Protein AF-0000000077534595 (afdb_homodimer)

Foldseek 3Di:
DFPQCCQVVLACVVVQFVWKFKAWLCLQGTRYIDPQWDFDSVLSNLLSCQLCPPVVSVVCCQVPAGDGSRDGWHWDDDDRNWTKTDDVQKIWIWGDAPTMIMITIDDNVHDRVVNNVSRVVSRVVVNVVVD/DAPQCCQ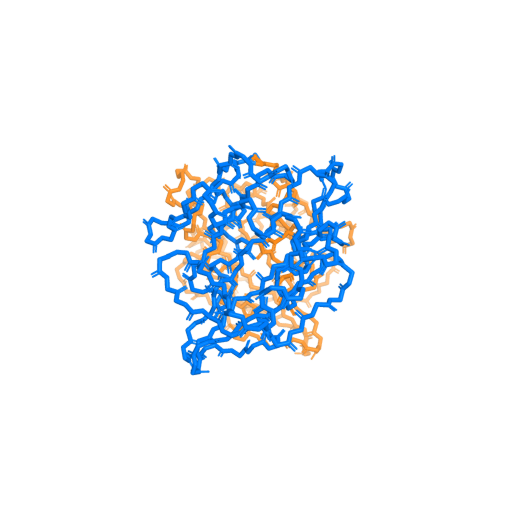VVLACVVVQFVWKFKAWLCLQGTRYIDPQWDFDSVLSNLLSCQLCPPVVSVVCCQVPAGDGSRDGWHWDDDDRNWTKTDDVQKIWIWGDAPTMIMITIDDNVHDRVVNNVSSVVVRVVVNVVVD

Solvent-accessible surface area (backbone atoms only — not comparable to full-atom values): 12594 Å² total; per-residue (Å²): 77,55,60,49,49,47,35,50,38,39,36,31,48,62,66,30,18,73,37,26,30,33,28,32,40,79,13,79,46,77,69,26,50,35,93,90,35,62,65,48,66,70,37,34,33,50,51,28,37,33,35,68,60,37,61,68,52,42,53,47,26,60,73,73,29,43,54,56,54,86,40,71,24,44,51,76,46,76,60,73,38,23,37,34,29,32,46,88,68,29,37,38,23,37,22,49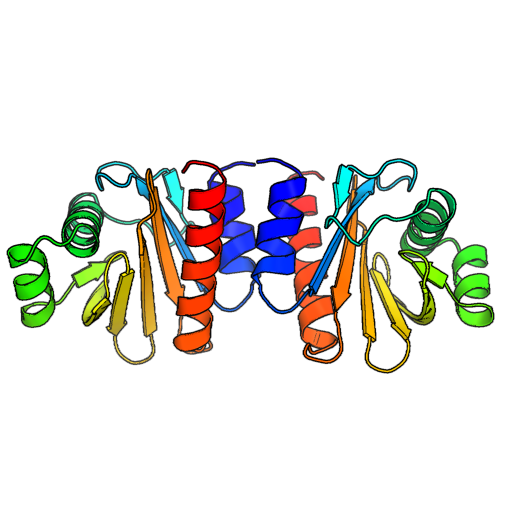,38,77,51,27,28,36,37,32,28,25,44,74,88,33,51,69,70,55,27,39,48,36,34,46,40,52,26,52,50,35,40,74,72,77,37,53,56,60,48,49,47,34,50,37,37,36,30,47,63,65,32,18,73,38,26,30,34,28,34,40,77,16,77,47,79,68,26,51,35,93,90,34,64,65,47,65,68,35,35,33,52,52,28,36,34,35,67,61,36,62,68,52,41,53,47,25,59,73,73,28,42,55,56,55,85,39,72,23,44,50,77,46,76,59,72,37,23,38,36,30,32,47,89,66,29,35,37,24,36,24,47,37,76,50,27,27,36,39,31,29,26,43,73,90,33,52,70,69,55,27,39,49,37,36,47,42,50,27,52,50,35,39,74,71,75,39

Organism: Fusarium solani (NCBI:txid169388)

Structure (mmCIF, N/CA/C/O backbone):
data_AF-0000000077534595-model_v1
#
loop_
_entity.id
_entity.type
_entity.pdbx_description
1 polymer Profilin
#
loop_
_atom_site.group_PDB
_atom_site.id
_atom_site.type_symbol
_atom_site.label_atom_id
_atom_site.label_alt_id
_atom_site.label_comp_id
_atom_site.label_asym_id
_atom_site.label_entity_id
_atom_site.label_seq_id
_atom_site.pdbx_PDB_ins_code
_atom_site.Cartn_x
_atom_site.Cartn_y
_atom_site.Cartn_z
_atom_site.occupancy
_atom_site.B_iso_or_equiv
_atom_site.auth_seq_id
_atom_site.auth_comp_id
_atom_site.auth_asym_id
_atom_site.auth_atom_id
_atom_site.pdbx_PDB_model_num
ATOM 1 N N . MET A 1 1 ? 13.727 1.682 -1.109 1 65.69 1 MET A N 1
ATOM 2 C CA . MET A 1 1 ? 12.797 0.76 -0.462 1 65.69 1 MET A CA 1
ATOM 3 C C . MET A 1 1 ? 13.102 -0.683 -0.852 1 65.69 1 MET A C 1
ATOM 5 O O . MET A 1 1 ? 13.648 -0.938 -1.927 1 65.69 1 MET A O 1
ATOM 9 N N . SER A 1 2 ? 12.93 -1.532 0.214 1 90.88 2 SER A N 1
ATOM 10 C CA . SER A 1 2 ? 13.203 -2.938 -0.069 1 90.88 2 SER A CA 1
ATOM 11 C C . SER A 1 2 ? 11.984 -3.629 -0.671 1 90.88 2 SER A C 1
ATOM 13 O O . SER A 1 2 ? 10.891 -3.072 -0.674 1 90.88 2 SER A O 1
ATOM 15 N N . TRP A 1 3 ? 12.289 -4.695 -1.351 1 97.88 3 TRP A N 1
ATOM 16 C CA . TRP A 1 3 ? 11.188 -5.523 -1.841 1 97.88 3 TRP A CA 1
ATOM 17 C C . TRP A 1 3 ? 10.266 -5.934 -0.699 1 97.88 3 TRP A C 1
ATOM 19 O O . TRP A 1 3 ? 9.055 -6.074 -0.893 1 97.88 3 TRP A O 1
ATOM 29 N N . GLN A 1 4 ? 10.812 -6.051 0.456 1 97.69 4 GLN A N 1
ATOM 30 C CA . GLN A 1 4 ? 10.023 -6.418 1.632 1 97.69 4 GLN A CA 1
ATOM 31 C C . GLN A 1 4 ? 9.023 -5.324 1.989 1 97.69 4 GLN A C 1
ATOM 33 O O . GLN A 1 4 ? 7.922 -5.609 2.461 1 97.69 4 GLN A O 1
ATOM 38 N N . ALA A 1 5 ? 9.391 -4.066 1.729 1 97.19 5 ALA A N 1
ATOM 39 C CA . ALA A 1 5 ? 8.477 -2.967 2.018 1 97.19 5 ALA A CA 1
ATOM 40 C C . ALA A 1 5 ? 7.23 -3.043 1.139 1 97.19 5 ALA A C 1
ATOM 42 O O . ALA A 1 5 ? 6.125 -2.744 1.592 1 97.19 5 ALA A O 1
ATOM 43 N N . TYR A 1 6 ? 7.426 -3.459 -0.107 1 98.31 6 TYR A N 1
ATOM 44 C CA . TYR A 1 6 ? 6.27 -3.625 -0.983 1 98.31 6 TYR A CA 1
ATOM 45 C C . TYR A 1 6 ? 5.316 -4.68 -0.435 1 98.31 6 TYR A C 1
ATOM 47 O O . TYR A 1 6 ? 4.102 -4.473 -0.402 1 98.31 6 TYR A O 1
ATOM 55 N N . VAL A 1 7 ? 5.863 -5.746 0.049 1 98.69 7 VAL A N 1
ATOM 56 C CA . VAL A 1 7 ? 5.031 -6.816 0.588 1 98.69 7 VAL A CA 1
ATOM 57 C C . VAL A 1 7 ? 4.32 -6.328 1.85 1 98.69 7 VAL A C 1
ATOM 59 O O . VAL A 1 7 ? 3.107 -6.504 1.993 1 98.69 7 VAL A O 1
ATOM 62 N N . ASP A 1 8 ? 5.051 -5.625 2.66 1 98.12 8 ASP A N 1
ATOM 63 C CA . ASP A 1 8 ? 4.52 -5.258 3.973 1 98.12 8 ASP A CA 1
ATOM 64 C C . ASP A 1 8 ? 3.51 -4.121 3.859 1 98.12 8 ASP A C 1
ATOM 66 O O . ASP A 1 8 ? 2.473 -4.137 4.523 1 98.12 8 ASP A O 1
ATOM 70 N N . THR A 1 9 ? 3.74 -3.152 2.982 1 97.75 9 THR A N 1
ATOM 71 C CA . THR A 1 9 ? 2.957 -1.923 3.041 1 97.75 9 THR A CA 1
ATOM 72 C C . THR A 1 9 ? 1.981 -1.846 1.871 1 97.75 9 THR A C 1
ATOM 74 O O . THR A 1 9 ? 0.854 -1.371 2.025 1 97.75 9 THR A O 1
ATOM 77 N N . SER A 1 10 ? 2.35 -2.391 0.701 1 98.31 10 SER A N 1
ATOM 78 C CA . SER A 1 10 ? 1.5 -2.27 -0.479 1 98.31 10 SER A CA 1
ATOM 79 C C . SER A 1 10 ? 0.544 -3.453 -0.595 1 98.31 10 SER A C 1
ATOM 81 O O . SER A 1 10 ? -0.45 -3.385 -1.32 1 98.31 10 SER A O 1
ATOM 83 N N . LEU A 1 11 ? 0.875 -4.504 0.102 1 98.75 11 LEU A N 1
ATOM 84 C CA . LEU A 1 11 ? 0.011 -5.68 0.057 1 98.75 11 LEU A CA 1
ATOM 85 C C . LEU A 1 11 ? -0.657 -5.914 1.407 1 98.75 11 LEU A C 1
ATOM 87 O O . LEU A 1 11 ? -1.846 -5.629 1.574 1 98.75 11 LEU A O 1
ATOM 91 N N . VAL A 1 12 ? 0.082 -6.18 2.408 1 98.38 12 VAL A N 1
ATOM 92 C CA . VAL A 1 12 ? -0.471 -6.688 3.66 1 98.38 12 VAL A CA 1
ATOM 93 C C . VAL A 1 12 ? -1.137 -5.551 4.43 1 98.38 12 VAL A C 1
ATOM 95 O O . VAL A 1 12 ? -2.258 -5.699 4.926 1 98.38 12 VAL A O 1
ATOM 98 N N . ALA A 1 13 ? -0.485 -4.418 4.441 1 96.94 13 ALA A N 1
ATOM 99 C CA . ALA A 1 13 ? -0.988 -3.328 5.273 1 96.94 13 ALA A CA 1
ATOM 100 C C . ALA A 1 13 ? -2.268 -2.738 4.688 1 96.94 13 ALA A C 1
ATOM 102 O O . ALA A 1 13 ? -2.969 -1.977 5.359 1 96.94 13 ALA A O 1
ATOM 103 N N . THR A 1 14 ? -2.613 -3.074 3.434 1 97.25 14 THR A N 1
ATOM 104 C CA . THR A 1 14 ? -3.84 -2.582 2.816 1 97.25 14 THR A CA 1
ATOM 105 C C . THR A 1 14 ? -5.066 -3.164 3.512 1 97.25 14 THR A C 1
ATOM 107 O O . THR A 1 14 ? -6.164 -2.607 3.416 1 97.25 14 THR A O 1
ATOM 110 N N . GLY A 1 15 ? -4.883 -4.344 4.105 1 96.19 15 GLY A N 1
ATOM 111 C CA . GLY A 1 15 ? -5.992 -5.059 4.715 1 96.19 15 GLY A CA 1
ATOM 112 C C . GLY A 1 15 ? -6.711 -5.98 3.752 1 96.19 15 GLY A C 1
ATOM 113 O O . GLY A 1 15 ? -7.609 -6.727 4.148 1 96.19 15 GLY A O 1
ATOM 114 N N . HIS A 1 16 ? -6.328 -5.977 2.469 1 98.12 16 HIS A N 1
ATOM 115 C CA . HIS A 1 16 ? -6.969 -6.812 1.457 1 98.12 16 HIS A CA 1
ATOM 116 C C . HIS A 1 16 ? -6.191 -8.109 1.245 1 98.12 16 HIS A C 1
ATOM 118 O O . HIS A 1 16 ? -6.711 -9.055 0.649 1 98.12 16 HIS A O 1
ATOM 124 N N . ILE A 1 17 ? -4.961 -8.109 1.661 1 98.69 17 ILE A N 1
ATOM 125 C CA . ILE A 1 17 ? -4.023 -9.227 1.547 1 98.69 17 ILE A CA 1
ATOM 126 C C . ILE A 1 17 ? -3.506 -9.609 2.932 1 98.69 17 ILE A C 1
ATOM 128 O O . ILE A 1 17 ? -3.086 -8.742 3.705 1 98.69 17 ILE A O 1
ATOM 132 N N . ASP A 1 18 ? -3.654 -10.891 3.223 1 98.62 18 ASP A N 1
ATOM 133 C CA . ASP A 1 18 ? -3.152 -11.258 4.543 1 98.62 18 ASP A CA 1
ATOM 134 C C . ASP A 1 18 ? -1.693 -11.703 4.469 1 98.62 18 ASP A C 1
ATOM 136 O O . ASP A 1 18 ? -0.964 -11.625 5.461 1 98.62 18 ASP A O 1
ATOM 140 N N . LYS A 1 19 ? -1.226 -12.242 3.344 1 98.62 19 LYS A N 1
ATOM 141 C CA . LYS A 1 19 ? 0.181 -12.57 3.117 1 98.62 19 LYS A CA 1
ATOM 142 C C . LYS A 1 19 ? 0.536 -12.477 1.637 1 98.62 19 LYS A C 1
ATOM 144 O O . LYS A 1 19 ? -0.324 -12.664 0.773 1 98.62 19 LYS A O 1
ATOM 149 N N . GLY A 1 20 ? 1.81 -12.109 1.324 1 98.88 20 GLY A N 1
ATOM 150 C CA . GLY A 1 20 ? 2.223 -11.898 -0.054 1 98.88 20 GLY A CA 1
ATOM 151 C C . GLY A 1 20 ? 3.686 -12.219 -0.295 1 98.88 20 GLY A C 1
ATOM 152 O O . GLY A 1 20 ? 4.418 -12.555 0.641 1 98.88 20 GLY A O 1
ATOM 153 N N . ALA A 1 21 ? 4.027 -12.188 -1.513 1 98.94 21 ALA A N 1
ATOM 154 C CA . ALA A 1 21 ? 5.402 -12.414 -1.944 1 98.94 21 ALA A CA 1
ATOM 155 C C . ALA A 1 21 ? 5.684 -11.719 -3.273 1 98.94 21 ALA A C 1
ATOM 157 O O . ALA A 1 21 ? 4.758 -11.422 -4.031 1 98.94 21 ALA A O 1
ATOM 158 N N . ILE A 1 22 ? 6.883 -11.469 -3.455 1 98.94 22 ILE A N 1
ATOM 159 C CA . ILE A 1 22 ? 7.391 -11.023 -4.746 1 98.94 22 ILE A CA 1
ATOM 160 C C . ILE A 1 22 ? 8.531 -11.938 -5.199 1 98.94 22 ILE A C 1
ATOM 162 O O . ILE A 1 22 ? 9.492 -12.156 -4.457 1 98.94 22 ILE A O 1
ATOM 166 N N . VAL A 1 23 ? 8.367 -12.461 -6.371 1 98.88 23 VAL A N 1
ATOM 167 C CA . VAL A 1 23 ? 9.367 -13.383 -6.91 1 98.88 23 VAL A CA 1
ATOM 168 C C . VAL A 1 23 ? 9.828 -12.891 -8.281 1 98.88 23 VAL A C 1
ATOM 170 O O . VAL A 1 23 ? 9.18 -12.047 -8.898 1 98.88 23 VAL A O 1
ATOM 173 N N . SER A 1 24 ? 10.961 -13.445 -8.727 1 98.88 24 SER A N 1
ATOM 174 C CA . SER A 1 24 ? 11.453 -13.07 -10.047 1 98.88 24 SER A CA 1
ATOM 175 C C . SER A 1 24 ? 10.5 -13.547 -11.141 1 98.88 24 SER A C 1
ATOM 177 O O . SER A 1 24 ? 9.836 -14.578 -10.992 1 98.88 24 SER A O 1
ATOM 179 N N . ALA A 1 25 ? 10.523 -12.836 -12.25 1 98.81 25 ALA A N 1
ATOM 180 C CA . ALA A 1 25 ? 9.672 -13.188 -13.383 1 98.81 25 ALA A CA 1
ATOM 181 C C . ALA A 1 25 ? 10 -14.594 -13.898 1 98.81 25 ALA A C 1
ATOM 183 O O . ALA A 1 25 ? 9.117 -15.305 -14.375 1 98.81 25 ALA A O 1
ATOM 184 N N . ALA A 1 26 ? 11.211 -14.969 -13.727 1 98.69 26 ALA A N 1
ATOM 185 C CA . ALA A 1 26 ? 11.641 -16.281 -14.172 1 98.69 26 ALA A CA 1
ATOM 186 C C . ALA A 1 26 ? 11.164 -17.375 -13.211 1 98.69 26 ALA A C 1
ATOM 188 O O . ALA A 1 26 ? 11.203 -18.562 -13.531 1 98.69 26 ALA A O 1
ATOM 189 N N . GLY A 1 27 ? 10.703 -16.984 -12.07 1 98.81 27 GLY A N 1
ATOM 190 C CA . GLY A 1 27 ? 10.219 -17.938 -11.086 1 98.81 27 GLY A CA 1
ATOM 191 C C . GLY A 1 27 ? 11.336 -18.719 -10.422 1 98.81 27 GLY A C 1
ATOM 192 O O . GLY A 1 27 ? 11.148 -19.875 -10.047 1 98.81 27 GLY A O 1
ATOM 193 N N . ASP A 1 28 ? 12.469 -18.125 -10.305 1 98.69 28 ASP A N 1
ATOM 194 C CA . ASP A 1 28 ? 13.594 -18.891 -9.797 1 98.69 28 ASP A CA 1
ATOM 195 C C . ASP A 1 28 ? 14.18 -18.25 -8.539 1 98.69 28 ASP A C 1
ATOM 197 O O . ASP A 1 28 ? 15.164 -18.734 -7.988 1 98.69 28 ASP A O 1
ATOM 201 N N . SER A 1 29 ? 13.656 -17.172 -8.078 1 98.62 29 SER A N 1
ATOM 202 C CA . SER A 1 29 ? 14.141 -16.5 -6.875 1 98.62 29 SER A CA 1
ATOM 203 C C . SER A 1 29 ? 13.016 -15.734 -6.184 1 98.62 29 SER A C 1
ATOM 205 O O . SER A 1 29 ? 12.234 -15.039 -6.84 1 98.62 29 SER A O 1
ATOM 207 N N . ALA A 1 30 ? 12.93 -15.922 -4.871 1 98.62 30 ALA A N 1
ATOM 208 C CA . ALA A 1 30 ? 12.055 -15.078 -4.059 1 98.62 30 ALA A CA 1
ATOM 209 C C . ALA A 1 30 ? 12.789 -13.82 -3.596 1 98.62 30 ALA A C 1
ATOM 211 O O . ALA A 1 30 ? 13.898 -13.906 -3.059 1 98.62 30 ALA A O 1
ATOM 212 N N . TRP A 1 31 ? 12.18 -12.711 -3.846 1 98.69 31 TRP A N 1
ATOM 213 C CA . TRP A 1 31 ? 12.828 -11.453 -3.492 1 98.69 31 TRP A CA 1
ATOM 214 C C . TRP A 1 31 ? 12.32 -10.938 -2.15 1 98.69 31 TRP A C 1
ATOM 216 O O . TRP A 1 31 ? 13.039 -10.234 -1.438 1 98.69 31 TRP A O 1
ATOM 226 N N . ALA A 1 32 ? 11.086 -11.234 -1.763 1 98.69 32 ALA A N 1
ATOM 227 C CA . ALA A 1 32 ? 10.445 -10.859 -0.503 1 98.69 32 ALA A CA 1
ATOM 228 C C . ALA A 1 32 ? 9.211 -11.719 -0.239 1 98.69 32 ALA A C 1
ATOM 230 O O . ALA A 1 32 ? 8.578 -12.203 -1.176 1 98.69 32 ALA A O 1
ATOM 231 N N . SER A 1 33 ? 8.859 -11.891 0.959 1 98.75 33 SER A N 1
ATOM 232 C CA . SER A 1 33 ? 7.664 -12.648 1.322 1 98.75 33 SER A CA 1
ATOM 233 C C . SER A 1 33 ? 7.234 -12.352 2.756 1 98.75 33 SER A C 1
ATOM 235 O O . SER A 1 33 ? 8.055 -11.953 3.584 1 98.75 33 SER A O 1
ATOM 237 N N . SER A 1 34 ? 5.992 -12.484 2.963 1 98.75 34 SER A N 1
ATOM 238 C CA . SER A 1 34 ? 5.543 -12.602 4.348 1 98.75 34 SER A CA 1
ATOM 239 C C . SER A 1 34 ? 6.207 -13.789 5.039 1 98.75 34 SER A C 1
ATOM 241 O O . SER A 1 34 ? 6.504 -14.797 4.402 1 98.75 34 SER A O 1
ATOM 243 N N . SER A 1 35 ? 6.371 -13.688 6.363 1 97.62 35 SER A N 1
ATOM 244 C CA . SER A 1 35 ? 7.117 -14.695 7.109 1 97.62 35 SER A CA 1
ATOM 245 C C . SER A 1 35 ? 6.441 -16.062 7.027 1 97.62 35 SER A C 1
ATOM 247 O O . SER A 1 35 ? 7.113 -17.094 7.07 1 97.62 35 SER A O 1
ATOM 249 N N . ASP A 1 36 ? 5.141 -16.156 6.855 1 97.31 36 ASP A N 1
ATOM 250 C CA . ASP A 1 36 ? 4.41 -17.422 6.832 1 97.31 36 ASP A CA 1
ATOM 251 C C . ASP A 1 36 ? 3.932 -17.766 5.422 1 97.31 36 ASP A C 1
ATOM 253 O O . ASP A 1 36 ? 2.932 -18.453 5.246 1 97.31 36 ASP A O 1
ATOM 257 N N . PHE A 1 37 ? 4.609 -17.25 4.523 1 98.56 37 PHE A N 1
ATOM 258 C CA . PHE A 1 37 ? 4.227 -17.438 3.131 1 98.56 37 PHE A CA 1
ATOM 259 C C . PHE A 1 37 ? 5.457 -17.625 2.25 1 98.56 37 PHE A C 1
ATOM 261 O O . PHE A 1 37 ? 5.75 -16.797 1.398 1 98.56 37 PHE A O 1
ATOM 268 N N . GLN A 1 38 ? 6.059 -18.766 2.389 1 97.62 38 GLN A N 1
ATOM 269 C CA . GLN A 1 38 ? 7.242 -19.125 1.606 1 97.62 38 GLN A CA 1
ATOM 270 C C . GLN A 1 38 ? 6.879 -20.062 0.455 1 97.62 38 GLN A C 1
ATOM 272 O O . GLN A 1 38 ? 6.34 -21.141 0.675 1 97.62 38 GLN A O 1
ATOM 277 N N . LEU A 1 39 ? 7.211 -19.641 -0.703 1 98.75 39 LEU A N 1
ATOM 278 C CA . LEU A 1 39 ? 6.945 -20.453 -1.881 1 98.75 39 LEU A CA 1
ATOM 279 C C . LEU A 1 39 ? 8.141 -21.359 -2.195 1 98.75 39 LEU A C 1
ATOM 281 O O . LEU A 1 39 ? 9.289 -20.906 -2.143 1 98.75 39 LEU A O 1
ATOM 285 N N . LYS A 1 40 ? 7.816 -22.562 -2.52 1 98.69 40 LYS A N 1
ATOM 286 C CA . LYS A 1 40 ? 8.859 -23.5 -2.951 1 98.69 40 LYS A CA 1
ATOM 287 C C . LYS A 1 40 ? 9.305 -23.188 -4.379 1 98.69 40 LYS A C 1
ATOM 289 O O . LYS A 1 40 ? 8.555 -22.594 -5.156 1 98.69 40 LYS A O 1
ATOM 294 N N . PRO A 1 41 ? 10.508 -23.609 -4.66 1 98.62 41 PRO A N 1
ATOM 295 C CA . PRO A 1 41 ? 11.008 -23.375 -6.012 1 98.62 41 PRO A CA 1
ATOM 296 C C . PRO A 1 41 ? 10.062 -23.875 -7.098 1 98.62 41 PRO A C 1
ATOM 298 O O . PRO A 1 41 ? 9.82 -23.188 -8.086 1 98.62 41 PRO A O 1
ATOM 301 N N . GLU A 1 42 ? 9.508 -25.031 -6.949 1 98.69 42 GLU A N 1
ATOM 302 C CA . GLU A 1 42 ? 8.625 -25.594 -7.969 1 98.69 42 GLU A CA 1
ATOM 303 C C . GLU A 1 42 ? 7.336 -24.797 -8.086 1 98.69 42 GLU A C 1
ATOM 305 O O . GLU A 1 42 ? 6.762 -24.688 -9.172 1 98.69 42 GLU A O 1
ATOM 310 N N . GLU A 1 43 ? 6.871 -24.25 -6.938 1 98.94 43 GLU A N 1
ATOM 311 C CA . GLU A 1 43 ? 5.676 -23.406 -6.953 1 98.94 43 GLU A CA 1
ATOM 312 C C . GLU A 1 43 ? 5.914 -22.109 -7.719 1 98.94 43 GLU A C 1
ATOM 314 O O . GLU A 1 43 ? 5.09 -21.703 -8.531 1 98.94 43 GLU A O 1
ATOM 319 N N . MET A 1 44 ? 7.07 -21.484 -7.488 1 98.94 44 MET A N 1
ATOM 320 C CA . MET A 1 44 ? 7.422 -20.25 -8.18 1 98.94 44 MET A CA 1
ATOM 321 C C . MET A 1 44 ? 7.52 -20.484 -9.688 1 98.94 44 MET A C 1
ATOM 323 O O . MET A 1 44 ? 7.02 -19.672 -10.477 1 98.94 44 MET A O 1
ATOM 327 N N . LYS A 1 45 ? 8.094 -21.578 -10.023 1 98.88 45 LYS A N 1
ATOM 328 C CA . LYS A 1 45 ? 8.266 -21.891 -11.438 1 98.88 45 LYS A CA 1
ATOM 329 C C . LYS A 1 45 ? 6.922 -22.156 -12.117 1 98.88 45 LYS A C 1
ATOM 331 O O . LYS A 1 45 ? 6.699 -21.719 -13.25 1 98.88 45 LYS A O 1
ATOM 336 N N . ALA A 1 46 ? 6.07 -22.828 -11.43 1 98.88 46 ALA A N 1
ATOM 337 C CA . ALA A 1 46 ? 4.742 -23.109 -11.977 1 98.88 46 ALA A CA 1
ATOM 338 C C . ALA A 1 46 ? 3.973 -21.812 -12.211 1 98.88 46 ALA A C 1
ATOM 340 O O . ALA A 1 46 ? 3.377 -21.609 -13.273 1 98.88 46 ALA A O 1
ATOM 341 N N . ILE A 1 47 ? 4.02 -20.922 -11.258 1 98.94 47 ILE A N 1
ATOM 342 C CA . ILE A 1 47 ? 3.346 -19.625 -11.375 1 98.94 47 ILE A CA 1
ATOM 343 C C . ILE A 1 47 ? 3.918 -18.844 -12.555 1 98.94 47 ILE A C 1
ATOM 345 O O . ILE A 1 47 ? 3.17 -18.328 -13.391 1 98.94 47 ILE A O 1
ATOM 349 N N . SER A 1 48 ? 5.238 -18.828 -12.617 1 98.94 48 SER A N 1
ATOM 350 C CA . SER A 1 48 ? 5.91 -18.094 -13.688 1 98.94 48 SER A CA 1
ATOM 351 C C . SER A 1 48 ? 5.48 -18.609 -15.062 1 98.94 48 SER A C 1
ATOM 353 O O . SER A 1 48 ? 5.172 -17.812 -15.953 1 98.94 48 SER A O 1
ATOM 355 N N . ASN A 1 49 ? 5.441 -19.906 -15.188 1 98.94 49 ASN A N 1
ATOM 356 C CA . ASN A 1 49 ? 5.039 -20.5 -16.469 1 98.94 49 ASN A CA 1
ATOM 357 C C . ASN A 1 49 ? 3.619 -20.094 -16.844 1 98.94 49 ASN A C 1
ATOM 359 O O . ASN A 1 49 ? 3.361 -19.734 -18 1 98.94 49 ASN A O 1
ATOM 363 N N . ILE A 1 50 ? 2.775 -20.094 -15.922 1 98.94 50 ILE A N 1
ATOM 364 C CA . ILE A 1 50 ? 1.369 -19.797 -16.188 1 98.94 50 ILE A CA 1
ATOM 365 C C . ILE A 1 50 ? 1.208 -18.344 -16.609 1 98.94 50 ILE A C 1
ATOM 367 O O . ILE A 1 50 ? 0.629 -18.062 -17.656 1 98.94 50 ILE A O 1
ATOM 371 N N . VAL A 1 51 ? 1.798 -17.438 -15.844 1 98.94 51 VAL A N 1
ATOM 372 C CA . VAL A 1 51 ? 1.561 -16.031 -16.109 1 98.94 51 VAL A CA 1
ATOM 373 C C . VAL A 1 51 ? 2.436 -15.562 -17.266 1 98.94 51 VAL A C 1
ATOM 375 O O . VAL A 1 51 ? 2.326 -14.414 -17.719 1 98.94 51 VAL A O 1
ATOM 378 N N . SER A 1 52 ? 3.25 -16.5 -17.75 1 98.75 52 SER A N 1
ATOM 379 C CA . SER A 1 52 ? 4 -16.219 -18.969 1 98.75 52 SER A CA 1
ATOM 380 C C . SER A 1 52 ? 3.301 -16.797 -20.203 1 98.75 52 SER A C 1
ATOM 382 O O . SER A 1 52 ? 3.791 -16.672 -21.328 1 98.75 52 SER A O 1
ATOM 384 N N . GLY A 1 53 ? 2.176 -17.484 -20 1 98.62 53 GLY A N 1
ATOM 385 C CA . GLY A 1 53 ? 1.342 -17.922 -21.109 1 98.62 53 GLY A CA 1
ATOM 386 C C . GLY A 1 53 ? 1.672 -19.328 -21.594 1 98.62 53 GLY A C 1
ATOM 387 O O . GLY A 1 53 ? 1.304 -19.703 -22.703 1 98.62 53 GLY A O 1
ATOM 388 N N . ASP A 1 54 ? 2.387 -20.078 -20.828 1 98.75 54 ASP A N 1
ATOM 389 C CA . ASP A 1 54 ? 2.643 -21.484 -21.172 1 98.75 54 ASP A CA 1
ATOM 390 C C . ASP A 1 54 ? 1.357 -22.297 -21.109 1 98.75 54 ASP A C 1
ATOM 392 O O . ASP A 1 54 ? 0.891 -22.656 -20.031 1 98.75 54 ASP A O 1
ATOM 396 N N . GLN A 1 55 ? 0.848 -22.641 -22.312 1 98.69 55 GLN A N 1
ATOM 397 C CA . GLN A 1 55 ? -0.458 -23.281 -22.391 1 98.69 55 GLN A CA 1
ATOM 398 C C . GLN A 1 55 ? -0.455 -24.641 -21.688 1 98.69 55 GLN A C 1
ATOM 400 O O . GLN A 1 55 ? -1.45 -25.031 -21.078 1 98.69 55 GLN A O 1
ATOM 405 N N . ALA A 1 56 ? 0.592 -25.375 -21.781 1 98.69 56 ALA A N 1
ATOM 406 C CA . ALA A 1 56 ? 0.667 -26.672 -21.094 1 98.69 56 ALA A CA 1
ATOM 407 C C . ALA A 1 56 ? 0.593 -26.5 -19.594 1 98.69 56 ALA A C 1
ATOM 409 O O . ALA A 1 56 ? -0.074 -27.281 -18.906 1 98.69 56 ALA A O 1
ATOM 410 N N . ALA A 1 57 ? 1.338 -25.547 -19.062 1 98.75 57 ALA A N 1
ATOM 411 C CA . ALA A 1 57 ? 1.288 -25.25 -17.625 1 98.75 57 ALA A CA 1
ATOM 412 C C . ALA A 1 57 ? -0.111 -24.812 -17.203 1 98.75 57 ALA A C 1
ATOM 414 O O . ALA A 1 57 ? -0.596 -25.203 -16.141 1 98.75 57 ALA A O 1
ATOM 415 N N . ILE A 1 58 ? -0.753 -23.984 -18 1 98.81 58 ILE A N 1
ATOM 416 C CA . ILE A 1 58 ? -2.104 -23.5 -17.734 1 98.81 58 ILE A CA 1
ATOM 417 C C . ILE A 1 58 ? -3.076 -24.672 -17.688 1 98.81 58 ILE A C 1
ATOM 419 O O . ILE A 1 58 ? -3.846 -24.812 -16.734 1 98.81 58 ILE A O 1
ATOM 423 N N . ASP A 1 59 ? -3.029 -25.562 -18.688 1 98.81 59 ASP A N 1
ATOM 424 C CA . ASP A 1 59 ? -3.92 -26.719 -18.75 1 98.81 59 ASP A CA 1
ATOM 425 C C . ASP A 1 59 ? -3.715 -27.641 -17.547 1 98.81 59 ASP A C 1
ATOM 427 O O . ASP A 1 59 ? -4.684 -28.125 -16.953 1 98.81 59 ASP A O 1
ATOM 431 N N . LYS A 1 60 ? -2.486 -27.828 -17.266 1 98.69 60 LYS A N 1
ATOM 432 C CA . LYS A 1 60 ? -2.168 -28.688 -16.125 1 98.69 60 LYS A CA 1
ATOM 433 C C . LYS A 1 60 ? -2.732 -28.094 -14.828 1 98.69 60 LYS A C 1
ATOM 435 O O . LYS A 1 60 ? -3.303 -28.812 -14.008 1 98.69 60 LYS A O 1
ATOM 440 N N . ALA A 1 61 ? -2.549 -26.812 -14.633 1 98.69 61 ALA A N 1
ATOM 441 C CA . ALA A 1 61 ? -3.02 -26.156 -13.414 1 98.69 61 ALA A CA 1
ATOM 442 C C . ALA A 1 61 ? -4.543 -26.188 -13.328 1 98.69 61 ALA A C 1
ATOM 444 O O . ALA A 1 61 ? -5.102 -26.359 -12.242 1 98.69 61 ALA A O 1
ATOM 445 N N . PHE A 1 62 ? -5.238 -25.969 -14.445 1 98.75 62 PHE A N 1
ATOM 446 C CA . PHE A 1 62 ? -6.695 -26.062 -14.445 1 98.75 62 PHE A CA 1
ATOM 447 C C . PHE A 1 62 ? -7.141 -27.469 -14.078 1 98.75 62 PHE A C 1
ATOM 449 O O . PHE A 1 62 ? -8.164 -27.656 -13.414 1 98.75 62 PHE A O 1
ATOM 456 N N . GLY A 1 63 ? -6.434 -28.438 -14.523 1 98.69 63 GLY A N 1
ATOM 457 C CA . GLY A 1 63 ? -6.793 -29.812 -14.273 1 98.69 63 GLY A CA 1
ATOM 458 C C . GLY A 1 63 ? -6.434 -30.281 -12.875 1 98.69 63 GLY A C 1
ATOM 459 O O . GLY A 1 63 ? -7.254 -30.906 -12.195 1 98.69 63 GLY A O 1
ATOM 460 N N . GLU A 1 64 ? -5.191 -29.906 -12.406 1 98.5 64 GLU A N 1
ATOM 461 C CA . GLU A 1 64 ? -4.641 -30.516 -11.203 1 98.5 64 GLU A CA 1
ATOM 462 C C . GLU A 1 64 ? -4.598 -29.531 -10.039 1 98.5 64 GLU A C 1
ATOM 464 O O . GLU A 1 64 ? -4.383 -29.922 -8.891 1 98.5 64 GLU A O 1
ATOM 469 N N . GLY A 1 65 ? -4.766 -28.312 -10.32 1 98.75 65 GLY A N 1
ATOM 470 C CA . GLY A 1 65 ? -4.578 -27.281 -9.312 1 98.75 65 GLY A CA 1
ATOM 471 C C . GLY A 1 65 ? -3.141 -26.812 -9.211 1 98.75 65 GLY A C 1
ATOM 472 O O . GLY A 1 65 ? -2.295 -27.188 -10.023 1 98.75 65 GLY A O 1
ATOM 473 N N . LEU A 1 66 ? -2.936 -25.922 -8.273 1 97.81 66 LEU A N 1
ATOM 474 C CA . LEU A 1 66 ? -1.644 -25.297 -8.008 1 97.81 66 LEU A CA 1
ATOM 475 C C . LEU A 1 66 ? -1.314 -25.344 -6.52 1 97.81 66 LEU A C 1
ATOM 477 O O . LEU A 1 66 ? -2.191 -25.125 -5.68 1 97.81 66 LEU A O 1
ATOM 481 N N . TYR A 1 67 ? -0.099 -25.641 -6.289 1 98.75 67 TYR A N 1
ATOM 482 C CA . TYR A 1 67 ? 0.364 -25.453 -4.918 1 98.75 67 TYR A CA 1
ATOM 483 C C . TYR A 1 67 ? 1.036 -24.094 -4.75 1 98.75 67 TYR A C 1
ATOM 485 O O . TYR A 1 67 ? 1.904 -23.719 -5.547 1 98.75 67 TYR A O 1
ATOM 493 N N . ILE A 1 68 ? 0.632 -23.391 -3.783 1 98.69 68 ILE A N 1
ATOM 494 C CA . ILE A 1 68 ? 1.203 -22.109 -3.414 1 98.69 68 ILE A CA 1
ATOM 495 C C . ILE A 1 68 ? 1.352 -22.016 -1.897 1 98.69 68 ILE A C 1
ATOM 497 O O . ILE A 1 68 ? 0.368 -22.141 -1.163 1 98.69 68 ILE A O 1
ATOM 501 N N . GLY A 1 69 ? 2.566 -21.812 -1.467 1 97.94 69 GLY A N 1
ATOM 502 C CA . GLY A 1 69 ? 2.809 -21.781 -0.033 1 97.94 69 GLY A CA 1
ATOM 503 C C . GLY A 1 69 ? 2.473 -23.078 0.656 1 97.94 69 GLY A C 1
ATOM 504 O O . GLY A 1 69 ? 2.01 -23.094 1.799 1 97.94 69 GLY A O 1
ATOM 505 N N . GLY A 1 70 ? 2.525 -24.062 -0.092 1 97.81 70 GLY A N 1
ATOM 506 C CA . GLY A 1 70 ? 2.34 -25.375 0.487 1 97.81 70 GLY A CA 1
ATOM 507 C C . GLY A 1 70 ? 0.892 -25.828 0.487 1 97.81 70 GLY A C 1
ATOM 508 O O . GLY A 1 70 ? 0.582 -26.938 0.937 1 97.81 70 GLY A O 1
ATOM 509 N N . GLU A 1 71 ? -0.02 -25.062 0.014 1 98.31 71 GLU A N 1
ATOM 510 C CA . GLU A 1 71 ? -1.444 -25.375 -0.025 1 98.31 71 GLU A CA 1
ATOM 511 C C . GLU A 1 71 ? -1.944 -25.5 -1.462 1 98.31 71 GLU A C 1
ATOM 513 O O . GLU A 1 71 ? -1.485 -24.766 -2.346 1 98.31 71 GLU A O 1
ATOM 518 N N . ARG A 1 72 ? -2.887 -26.375 -1.619 1 98.81 72 ARG A N 1
ATOM 519 C CA . ARG A 1 72 ? -3.439 -26.578 -2.955 1 98.81 72 ARG A CA 1
ATOM 520 C C . ARG A 1 72 ? -4.578 -25.594 -3.227 1 98.81 72 ARG A C 1
ATOM 522 O O . ARG A 1 72 ? -5.469 -25.422 -2.393 1 98.81 72 ARG A O 1
ATOM 529 N N . TYR A 1 73 ? -4.578 -25.016 -4.379 1 98.94 73 TYR A N 1
ATOM 530 C CA . TYR A 1 73 ? -5.617 -24.109 -4.855 1 98.94 73 TYR A CA 1
ATOM 531 C C . TYR A 1 73 ? -6.156 -24.562 -6.207 1 98.94 73 TYR A C 1
ATOM 533 O O . TYR A 1 73 ? -5.41 -25.094 -7.039 1 98.94 73 TYR A O 1
ATOM 541 N N . VAL A 1 74 ? -7.391 -24.312 -6.375 1 98.94 74 VAL A N 1
ATOM 542 C CA . VAL A 1 74 ? -8.016 -24.5 -7.68 1 98.94 74 VAL A CA 1
ATOM 543 C C . VAL A 1 74 ? -7.852 -23.25 -8.531 1 98.94 74 VAL A C 1
ATOM 545 O O . VAL A 1 74 ? -8.227 -22.156 -8.102 1 98.94 74 VAL A O 1
ATOM 548 N N . LEU A 1 75 ? -7.242 -23.438 -9.75 1 98.88 75 LEU A N 1
ATOM 549 C CA . LEU A 1 75 ? -7.117 -22.297 -10.664 1 98.88 75 LEU A CA 1
ATOM 550 C C . LEU A 1 75 ? -8.477 -21.938 -11.258 1 98.88 75 LEU A C 1
ATOM 552 O O . LEU A 1 75 ? -9.141 -22.781 -11.852 1 98.88 75 LEU A O 1
ATOM 556 N N . THR A 1 76 ? -8.898 -20.703 -11.094 1 98.69 76 THR A N 1
ATOM 557 C CA . THR A 1 76 ? -10.242 -20.328 -11.547 1 98.69 76 THR A CA 1
ATOM 558 C C . THR A 1 76 ? -10.164 -19.344 -12.711 1 98.69 76 THR A C 1
ATOM 560 O O . THR A 1 76 ? -11.133 -19.188 -13.461 1 98.69 76 THR A O 1
ATOM 563 N N . ARG A 1 77 ? -9.016 -18.672 -12.844 1 98.62 77 ARG A N 1
ATOM 564 C CA . ARG A 1 77 ? -8.914 -17.656 -13.891 1 98.62 77 ARG A CA 1
ATOM 565 C C . ARG A 1 77 ? -7.457 -17.422 -14.281 1 98.62 77 ARG A C 1
ATOM 567 O O . ARG A 1 77 ? -6.578 -17.391 -13.414 1 98.62 77 ARG A O 1
ATOM 574 N N . VAL A 1 78 ? -7.191 -17.375 -15.57 1 98.75 78 VAL A N 1
ATOM 575 C CA . VAL A 1 78 ? -5.949 -16.859 -16.141 1 98.75 78 VAL A CA 1
ATOM 576 C C . VAL A 1 78 ? -6.266 -15.789 -17.188 1 98.75 78 VAL A C 1
ATOM 578 O O . VAL A 1 78 ? -6.984 -16.047 -18.156 1 98.75 78 VAL A O 1
ATOM 581 N N . GLU A 1 79 ? -5.801 -14.641 -16.969 1 98.12 79 GLU A N 1
ATOM 582 C CA . GLU A 1 79 ? -6.023 -13.531 -17.891 1 98.12 79 GLU A CA 1
ATOM 583 C C . GLU A 1 79 ? -4.73 -12.758 -18.141 1 98.12 79 GLU A C 1
ATOM 585 O O . GLU A 1 79 ? -4.363 -11.875 -17.359 1 98.12 79 GLU A O 1
ATOM 590 N N . GLY A 1 80 ? -4.082 -13.109 -19.234 1 97.25 80 GLY A N 1
ATOM 591 C CA . GLY A 1 80 ? -2.828 -12.445 -19.562 1 97.25 80 GLY A CA 1
ATOM 592 C C . GLY A 1 80 ? -1.736 -12.703 -18.547 1 97.25 80 GLY A C 1
ATOM 593 O O . GLY A 1 80 ? -1.318 -13.844 -18.344 1 97.25 80 GLY A O 1
ATOM 594 N N . ARG A 1 81 ? -1.341 -11.703 -17.938 1 98.5 81 ARG A N 1
ATOM 595 C CA . ARG A 1 81 ? -0.211 -11.727 -17.016 1 98.5 81 ARG A CA 1
ATOM 596 C C . ARG A 1 81 ? -0.663 -12.094 -15.602 1 98.5 81 ARG A C 1
ATOM 598 O O . ARG A 1 81 ? 0.124 -12.023 -14.648 1 98.5 81 ARG A O 1
ATOM 605 N N . SER A 1 82 ? -1.952 -12.43 -15.461 1 98.88 82 SER A N 1
ATOM 606 C CA . SER A 1 82 ? -2.508 -12.594 -14.125 1 98.88 82 SER A CA 1
ATOM 607 C C . SER A 1 82 ? -3.234 -13.93 -13.992 1 98.88 82 SER A C 1
ATOM 609 O O . SER A 1 82 ? -3.723 -14.477 -14.977 1 98.88 82 SER A O 1
ATOM 611 N N . LEU A 1 83 ? -3.334 -14.414 -12.844 1 98.94 83 LEU A N 1
ATOM 612 C CA . LEU A 1 83 ? -4.18 -15.555 -12.523 1 98.94 83 LEU A CA 1
ATOM 613 C C . LEU A 1 83 ? -4.82 -15.391 -11.148 1 98.94 83 LEU A C 1
ATOM 615 O O . LEU A 1 83 ? -4.387 -14.555 -10.352 1 98.94 83 LEU A O 1
ATOM 619 N N . TYR A 1 84 ? -5.883 -16.047 -10.883 1 98.94 84 TYR A N 1
ATOM 620 C CA . TYR A 1 84 ? -6.555 -16.172 -9.594 1 98.94 84 TYR A CA 1
ATOM 621 C C . TYR A 1 84 ? -6.855 -17.625 -9.281 1 98.94 84 TYR A C 1
ATOM 623 O O . TYR A 1 84 ? -7.305 -18.375 -10.156 1 98.94 84 TYR A O 1
ATOM 631 N N . ALA A 1 85 ? -6.539 -18.047 -8.086 1 98.94 85 ALA A N 1
ATOM 632 C CA . ALA A 1 85 ? -6.797 -19.406 -7.621 1 98.94 85 ALA A CA 1
ATOM 633 C C . ALA A 1 85 ? -7.441 -19.406 -6.238 1 98.94 85 ALA A C 1
ATOM 635 O O . ALA A 1 85 ? -7.242 -18.469 -5.461 1 98.94 85 ALA A O 1
ATOM 636 N N . ARG A 1 86 ? -8.188 -20.438 -5.914 1 98.69 86 ARG A N 1
ATOM 637 C CA . ARG A 1 86 ? -8.969 -20.422 -4.688 1 98.69 86 ARG A CA 1
ATOM 638 C C . ARG A 1 86 ? -8.883 -21.766 -3.971 1 98.69 86 ARG A C 1
ATOM 640 O O . ARG A 1 86 ? -8.656 -22.797 -4.602 1 98.69 86 ARG A O 1
ATOM 647 N N . ALA A 1 87 ? -8.984 -21.781 -2.689 1 98.62 87 ALA A N 1
ATOM 648 C CA . ALA A 1 87 ? -9.234 -22.922 -1.811 1 98.62 87 ALA A CA 1
ATOM 649 C C . ALA A 1 87 ? -10.344 -22.609 -0.806 1 98.62 87 ALA A C 1
ATOM 651 O O . ALA A 1 87 ? -10.078 -22.031 0.25 1 98.62 87 ALA A O 1
ATOM 652 N N . GLY A 1 88 ? -11.508 -23.047 -1.083 1 97.62 88 GLY A N 1
ATOM 653 C CA . GLY A 1 88 ? -12.633 -22.578 -0.286 1 97.62 88 GLY A CA 1
ATOM 654 C C . GLY A 1 88 ? -12.805 -21.062 -0.323 1 97.62 88 GLY A C 1
ATOM 655 O O . GLY A 1 88 ? -12.945 -20.484 -1.396 1 97.62 88 GLY A O 1
ATOM 656 N N . ARG A 1 89 ? -12.711 -20.5 0.859 1 98 89 ARG A N 1
ATOM 657 C CA . ARG A 1 89 ? -12.906 -19.047 0.945 1 98 89 ARG A CA 1
ATOM 658 C C . ARG A 1 89 ? -11.57 -18.312 0.866 1 98 89 ARG A C 1
ATOM 660 O O . ARG A 1 89 ? -11.531 -17.094 0.895 1 98 89 ARG A O 1
ATOM 667 N N . LEU A 1 90 ? -10.516 -19.031 0.755 1 98.75 90 LEU A N 1
ATOM 668 C CA . LEU A 1 90 ? -9.195 -18.438 0.583 1 98.75 90 LEU A CA 1
ATOM 669 C C . LEU A 1 90 ? -8.891 -18.203 -0.894 1 98.75 90 LEU A C 1
ATOM 671 O O . LEU A 1 90 ? -9.5 -18.828 -1.765 1 98.75 90 LEU A O 1
ATOM 675 N N . GLY A 1 91 ? -7.988 -17.297 -1.184 1 98.81 91 GLY A N 1
ATOM 676 C CA . GLY A 1 91 ? -7.621 -17.062 -2.57 1 98.81 91 GLY A CA 1
ATOM 677 C C . GLY A 1 91 ? -6.219 -16.516 -2.73 1 98.81 91 GLY A C 1
ATOM 678 O O . GLY A 1 91 ? -5.637 -16 -1.771 1 98.81 91 GLY A O 1
ATOM 679 N N . VAL A 1 92 ? -5.688 -16.688 -3.955 1 98.94 92 VAL A N 1
ATOM 680 C CA . VAL A 1 92 ? -4.395 -16.125 -4.344 1 98.94 92 VAL A CA 1
ATOM 681 C C . VAL A 1 92 ? -4.531 -15.391 -5.676 1 98.94 92 VAL A C 1
ATOM 683 O O . VAL A 1 92 ? -5.02 -15.961 -6.656 1 98.94 92 VAL A O 1
ATOM 686 N N . ALA A 1 93 ? -4.176 -14.133 -5.637 1 98.94 93 ALA A N 1
ATOM 687 C CA . ALA A 1 93 ? -4.055 -13.328 -6.852 1 98.94 93 ALA A CA 1
ATOM 688 C C . ALA A 1 93 ? -2.594 -13.164 -7.254 1 98.94 93 ALA A C 1
ATOM 690 O O . ALA A 1 93 ? -1.728 -12.953 -6.402 1 98.94 93 ALA A O 1
ATOM 691 N N . VAL A 1 94 ? -2.326 -13.305 -8.531 1 99 94 VAL A N 1
ATOM 692 C CA . VAL A 1 94 ? -0.964 -13.203 -9.047 1 99 94 VAL A CA 1
ATOM 693 C C . VAL A 1 94 ? -0.938 -12.289 -10.266 1 99 94 VAL A C 1
ATOM 695 O O . VAL A 1 94 ? -1.84 -12.336 -11.109 1 99 94 VAL A O 1
ATOM 698 N N . ALA A 1 95 ? 0.096 -11.492 -10.383 1 99 95 ALA A N 1
ATOM 699 C CA . ALA A 1 95 ? 0.29 -10.641 -11.555 1 99 95 ALA A CA 1
ATOM 700 C C . ALA A 1 95 ? 1.769 -10.531 -11.914 1 99 95 ALA A C 1
ATOM 702 O O . ALA A 1 95 ? 2.598 -10.211 -11.062 1 99 95 ALA A O 1
ATOM 703 N N . LYS A 1 96 ? 2.045 -10.812 -13.102 1 98.94 96 LYS A N 1
ATOM 704 C CA . LYS A 1 96 ? 3.414 -10.734 -13.602 1 98.94 96 LYS A CA 1
ATOM 705 C C . LYS A 1 96 ? 3.746 -9.328 -14.086 1 98.94 96 LYS A C 1
ATOM 707 O O . LYS A 1 96 ? 2.92 -8.672 -14.719 1 98.94 96 LYS A O 1
ATOM 712 N N . THR A 1 97 ? 4.91 -8.828 -13.75 1 98.88 97 THR A N 1
ATOM 713 C CA . THR A 1 97 ? 5.5 -7.609 -14.297 1 98.88 97 THR A CA 1
ATOM 714 C C . THR A 1 97 ? 6.645 -7.945 -15.258 1 98.88 97 THR A C 1
ATOM 716 O O . THR A 1 97 ? 6.758 -9.078 -15.719 1 98.88 97 THR A O 1
ATOM 719 N N . THR A 1 98 ? 7.469 -6.898 -15.617 1 98.69 98 THR A N 1
ATOM 720 C CA . THR A 1 98 ? 8.578 -7.141 -16.531 1 98.69 98 THR A CA 1
ATOM 721 C C . THR A 1 98 ? 9.641 -8.016 -15.875 1 98.69 98 THR A C 1
ATOM 723 O O . THR A 1 98 ? 10.172 -8.93 -16.516 1 98.69 98 THR A O 1
ATOM 726 N N . GLN A 1 99 ? 9.93 -7.754 -14.578 1 98.69 99 GLN A N 1
ATOM 727 C CA . GLN A 1 99 ? 11.055 -8.438 -13.953 1 98.69 99 GLN A CA 1
ATOM 728 C C . GLN A 1 99 ? 10.594 -9.25 -12.742 1 98.69 99 GLN A C 1
ATOM 730 O O . GLN A 1 99 ? 11.383 -9.992 -12.148 1 98.69 99 GLN A O 1
ATOM 735 N N . ALA A 1 100 ? 9.281 -9.094 -12.359 1 98.88 100 ALA A N 1
ATOM 736 C CA . ALA A 1 100 ? 8.828 -9.703 -11.109 1 98.88 100 ALA A CA 1
ATOM 737 C C . ALA A 1 100 ? 7.434 -10.297 -11.258 1 98.88 100 ALA A C 1
ATOM 739 O O . ALA A 1 100 ? 6.762 -10.078 -12.266 1 98.88 100 ALA A O 1
ATOM 740 N N . ILE A 1 101 ? 7.047 -11.055 -10.344 1 98.94 101 ILE A N 1
ATOM 741 C CA . ILE A 1 101 ? 5.691 -11.555 -10.141 1 98.94 101 ILE A CA 1
ATOM 742 C C . ILE A 1 101 ? 5.215 -11.195 -8.734 1 98.94 101 ILE A C 1
ATOM 744 O O . ILE A 1 101 ? 5.922 -11.438 -7.754 1 98.94 101 ILE A O 1
ATOM 748 N N . VAL A 1 102 ? 4.098 -10.594 -8.633 1 99 102 VAL A N 1
ATOM 749 C CA . VAL A 1 102 ? 3.473 -10.273 -7.355 1 99 102 VAL A CA 1
ATOM 750 C C . VAL A 1 102 ? 2.449 -11.344 -6.992 1 99 102 VAL A C 1
ATOM 752 O O . VAL A 1 102 ? 1.6 -11.703 -7.812 1 99 102 VAL A O 1
ATOM 755 N N . VAL A 1 103 ? 2.521 -11.883 -5.824 1 99 103 VAL A N 1
ATOM 756 C CA . VAL A 1 103 ? 1.624 -12.922 -5.328 1 99 103 VAL A CA 1
ATOM 757 C C . VAL A 1 103 ? 0.944 -12.445 -4.047 1 99 103 VAL A C 1
ATOM 759 O O . VAL A 1 103 ? 1.615 -12.117 -3.064 1 99 103 VAL A O 1
ATOM 762 N N . GLY A 1 104 ? -0.316 -12.359 -4.031 1 98.94 104 GLY A N 1
ATOM 763 C CA . GLY A 1 104 ? -1.091 -11.984 -2.859 1 98.94 104 GLY A CA 1
ATOM 764 C C . GLY A 1 104 ? -2.133 -13.016 -2.471 1 98.94 104 GLY A C 1
ATOM 765 O O . GLY A 1 104 ? -2.91 -13.469 -3.312 1 98.94 104 GLY A O 1
ATOM 766 N N . HIS A 1 105 ? -2.109 -13.367 -1.26 1 98.94 105 HIS A N 1
ATOM 767 C CA . HIS A 1 105 ? -3.068 -14.289 -0.664 1 98.94 105 HIS A CA 1
ATOM 768 C C . HIS A 1 105 ? -4.094 -13.547 0.187 1 98.94 105 HIS A C 1
ATOM 770 O O . HIS A 1 105 ? -3.746 -12.602 0.904 1 98.94 105 HIS A O 1
ATOM 776 N N . HIS A 1 106 ? -5.352 -13.914 0.074 1 98.88 106 HIS A N 1
ATOM 777 C CA . HIS A 1 106 ? -6.34 -13.414 1.024 1 98.88 106 HIS A CA 1
ATOM 778 C C . HIS A 1 106 ? -7.012 -14.562 1.774 1 98.88 106 HIS A C 1
ATOM 780 O O . HIS A 1 106 ? -7.227 -15.641 1.212 1 98.88 106 HIS A O 1
ATOM 786 N N . GLY A 1 107 ? -7.328 -14.305 3.062 1 98.5 107 GLY A N 1
ATOM 787 C CA . GLY A 1 107 ? -8.094 -15.25 3.865 1 98.5 107 GLY A CA 1
ATOM 788 C C . GLY A 1 107 ? -9.594 -15.055 3.73 1 98.5 107 GLY A C 1
ATOM 789 O O . GLY A 1 107 ? -10.07 -14.5 2.74 1 98.5 107 GLY A O 1
ATOM 790 N N . GLU A 1 108 ? -10.273 -15.555 4.742 1 98.38 108 GLU A N 1
ATOM 791 C CA . GLU A 1 108 ? -11.727 -15.594 4.684 1 98.38 108 GLU A CA 1
ATOM 792 C C . GLU A 1 108 ? -12.328 -14.211 4.934 1 98.38 108 GLU A C 1
ATOM 794 O O . GLU A 1 108 ? -13.445 -13.922 4.496 1 98.38 108 GLU A O 1
ATOM 799 N N . ALA A 1 109 ? -11.57 -13.398 5.578 1 97.12 109 ALA A N 1
ATOM 800 C CA . ALA A 1 109 ? -12.094 -12.094 5.984 1 97.12 109 ALA A CA 1
ATOM 801 C C . ALA A 1 109 ? -12.031 -11.094 4.832 1 97.12 109 ALA A C 1
ATOM 803 O O . ALA A 1 109 ? -12.688 -10.055 4.863 1 97.12 109 ALA A O 1
ATOM 804 N N . GLN A 1 110 ? -11.234 -11.398 3.83 1 97.81 110 GLN A N 1
ATOM 805 C CA . GLN A 1 110 ? -11.023 -10.461 2.73 1 97.81 110 GLN A CA 1
ATOM 806 C C . GLN A 1 110 ? -11.852 -10.859 1.509 1 97.81 110 GLN A C 1
ATOM 808 O O . GLN A 1 110 ? -12.305 -12 1.401 1 97.81 110 GLN A O 1
ATOM 813 N N . VAL A 1 111 ? -12.008 -9.836 0.672 1 97.44 111 VAL A N 1
ATOM 814 C CA . VAL A 1 111 ? -12.789 -10.016 -0.548 1 97.44 111 VAL A CA 1
ATOM 815 C C . VAL A 1 111 ? -11.852 -10.258 -1.729 1 97.44 111 VAL A C 1
ATOM 817 O O . VAL A 1 111 ? -10.898 -9.508 -1.942 1 97.44 111 VAL A O 1
ATOM 820 N N . ALA A 1 112 ? -12.156 -11.289 -2.545 1 98.38 112 ALA A N 1
ATOM 821 C CA . ALA A 1 112 ? -11.32 -11.711 -3.664 1 98.38 112 ALA A CA 1
ATOM 822 C C . ALA A 1 112 ? -11.039 -10.555 -4.613 1 98.38 112 ALA A C 1
ATOM 824 O O . ALA A 1 112 ? -9.898 -10.344 -5.027 1 98.38 112 ALA A O 1
ATOM 825 N N . GLY A 1 113 ? -12.094 -9.797 -4.934 1 98.12 113 GLY A N 1
ATOM 826 C CA . GLY A 1 113 ? -11.953 -8.688 -5.859 1 98.12 113 GLY A CA 1
ATOM 827 C C . GLY A 1 113 ? -10.984 -7.621 -5.371 1 98.12 113 GLY A C 1
ATOM 828 O O . GLY A 1 113 ? -10.203 -7.074 -6.152 1 98.12 113 GLY A O 1
ATOM 829 N N . ASN A 1 114 ? -11.016 -7.281 -4.098 1 97.69 114 ASN A N 1
ATOM 830 C CA . ASN A 1 114 ? -10.102 -6.301 -3.512 1 97.69 114 ASN A CA 1
ATOM 831 C C . ASN A 1 114 ? -8.664 -6.801 -3.514 1 97.69 114 ASN A C 1
ATOM 833 O O . ASN A 1 114 ? -7.734 -6.031 -3.76 1 97.69 114 ASN A O 1
ATOM 837 N N . ALA A 1 115 ? -8.531 -8.109 -3.244 1 98.56 115 ALA A N 1
ATOM 838 C CA . ALA A 1 115 ? -7.195 -8.711 -3.248 1 98.56 115 ALA A CA 1
ATOM 839 C C . ALA A 1 115 ? -6.578 -8.664 -4.645 1 98.56 115 ALA A C 1
ATOM 841 O O . ALA A 1 115 ? -5.418 -8.281 -4.805 1 98.56 115 ALA A O 1
ATOM 842 N N . THR A 1 116 ? -7.398 -9.008 -5.633 1 98.69 116 THR A N 1
ATOM 843 C CA . THR A 1 116 ? -6.918 -9.008 -7.008 1 98.69 116 THR A CA 1
ATOM 844 C C . THR A 1 116 ? -6.535 -7.598 -7.449 1 98.69 116 THR A C 1
ATOM 846 O O . THR A 1 116 ? -5.48 -7.395 -8.055 1 98.69 116 THR A O 1
ATOM 849 N N . SER A 1 117 ? -7.34 -6.648 -7.055 1 98.31 117 SER A N 1
ATOM 850 C CA . SER A 1 117 ? -7.062 -5.262 -7.426 1 98.31 117 SER A CA 1
ATOM 851 C C . SER A 1 117 ? -5.797 -4.754 -6.75 1 98.31 117 SER A C 1
ATOM 853 O O . SER A 1 117 ? -5.027 -3.996 -7.348 1 98.31 117 SER A O 1
ATOM 855 N N . THR A 1 118 ? -5.617 -5.137 -5.551 1 98.56 118 THR A N 1
ATOM 856 C CA . THR A 1 118 ? -4.434 -4.734 -4.797 1 98.56 118 THR A CA 1
ATOM 857 C C . THR A 1 118 ? -3.164 -5.262 -5.461 1 98.56 118 THR A C 1
ATOM 859 O O . THR A 1 118 ? -2.203 -4.516 -5.656 1 98.56 118 THR A O 1
ATOM 862 N N . VAL A 1 119 ? -3.178 -6.5 -5.863 1 98.94 119 VAL A N 1
ATOM 863 C CA . VAL A 1 119 ? -2.033 -7.133 -6.508 1 98.94 119 VAL A CA 1
ATOM 864 C C . VAL A 1 119 ? -1.771 -6.477 -7.859 1 98.94 119 VAL A C 1
ATOM 866 O O . VAL A 1 119 ? -0.625 -6.164 -8.195 1 98.94 119 VAL A O 1
ATOM 869 N N . GLU A 1 120 ? -2.818 -6.223 -8.617 1 98.81 120 GLU A N 1
ATOM 870 C CA . GLU A 1 120 ? -2.693 -5.598 -9.93 1 98.81 120 GLU A CA 1
ATOM 871 C C . GLU A 1 120 ? -2.15 -4.176 -9.82 1 98.81 120 GLU A C 1
ATOM 873 O O . GLU A 1 120 ? -1.359 -3.74 -10.656 1 98.81 120 GLU A O 1
ATOM 878 N N . ALA A 1 121 ? -2.586 -3.473 -8.797 1 98.62 121 ALA A N 1
ATOM 879 C CA . ALA A 1 121 ? -2.129 -2.098 -8.609 1 98.62 121 ALA A CA 1
ATOM 880 C C . ALA A 1 121 ? -0.626 -2.049 -8.352 1 98.62 121 ALA A C 1
ATOM 882 O O . ALA A 1 121 ? 0.081 -1.212 -8.914 1 98.62 121 ALA A O 1
ATOM 883 N N . LEU A 1 122 ? -0.134 -2.975 -7.508 1 98.69 122 LEU A N 1
ATOM 884 C CA . LEU A 1 122 ? 1.302 -3.014 -7.25 1 98.69 122 LEU A CA 1
ATOM 885 C C . LEU A 1 122 ? 2.064 -3.438 -8.5 1 98.69 122 LEU A C 1
ATOM 887 O O . LEU A 1 122 ? 3.117 -2.873 -8.812 1 98.69 122 LEU A O 1
ATOM 891 N N . ALA A 1 123 ? 1.52 -4.41 -9.227 1 98.88 123 ALA A N 1
ATOM 892 C CA . ALA A 1 123 ? 2.164 -4.848 -10.461 1 98.88 123 ALA A CA 1
ATOM 893 C C . ALA A 1 123 ? 2.287 -3.699 -11.461 1 98.88 123 ALA A C 1
ATOM 895 O O . ALA A 1 123 ? 3.355 -3.482 -12.039 1 98.88 123 ALA A O 1
ATOM 896 N N . ASP A 1 124 ? 1.227 -2.945 -11.586 1 98.62 124 ASP A N 1
ATOM 897 C CA . ASP A 1 124 ? 1.239 -1.812 -12.508 1 98.62 124 ASP A CA 1
ATOM 898 C C . ASP A 1 124 ? 2.289 -0.782 -12.094 1 98.62 124 ASP A C 1
ATOM 900 O O . ASP A 1 124 ? 3.004 -0.244 -12.945 1 98.62 124 ASP A O 1
ATOM 904 N N . TYR A 1 125 ? 2.326 -0.537 -10.828 1 98.19 125 TYR A N 1
ATOM 905 C CA . TYR A 1 125 ? 3.328 0.4 -10.328 1 98.19 125 TYR A CA 1
ATOM 906 C C . TYR A 1 125 ? 4.734 -0.084 -10.664 1 98.19 125 TYR A C 1
ATOM 908 O O . TYR A 1 125 ? 5.566 0.688 -11.148 1 98.19 125 TYR A O 1
ATOM 916 N N . LEU A 1 126 ? 5.008 -1.315 -10.445 1 98.12 126 LEU A N 1
ATOM 917 C CA . LEU A 1 126 ? 6.336 -1.874 -10.664 1 98.12 126 LEU A CA 1
ATOM 918 C C . LEU A 1 126 ? 6.699 -1.846 -12.148 1 98.12 126 LEU A C 1
ATOM 920 O O . LEU A 1 126 ? 7.852 -1.59 -12.5 1 98.12 126 LEU A O 1
ATOM 924 N N . ILE A 1 127 ? 5.715 -2.107 -12.961 1 98.5 127 ILE A N 1
ATOM 925 C CA . ILE A 1 127 ? 5.945 -1.98 -14.391 1 98.5 127 ILE A CA 1
ATOM 926 C C . ILE A 1 127 ? 6.355 -0.548 -14.727 1 98.5 127 ILE A C 1
ATOM 928 O O . ILE A 1 127 ? 7.316 -0.328 -15.469 1 98.5 127 ILE A O 1
ATOM 932 N N . GLY A 1 128 ? 5.664 0.401 -14.148 1 97.19 128 GLY A N 1
ATOM 933 C CA . GLY A 1 128 ? 5.992 1.803 -14.359 1 97.19 128 GLY A CA 1
ATOM 934 C C . GLY A 1 128 ? 7.383 2.168 -13.875 1 97.19 128 GLY A C 1
ATOM 935 O O . GLY A 1 128 ? 8.008 3.088 -14.406 1 97.19 128 GLY A O 1
ATOM 936 N N . GLN A 1 129 ? 7.863 1.46 -12.906 1 96.19 129 GLN A N 1
ATOM 937 C CA . GLN A 1 129 ? 9.188 1.693 -12.352 1 96.19 129 GLN A CA 1
ATOM 938 C C . GLN A 1 129 ? 10.258 0.909 -13.117 1 96.19 129 GLN A C 1
ATOM 940 O O . GLN A 1 129 ? 11.422 0.899 -12.727 1 96.19 129 GLN A O 1
ATOM 945 N N . GLY A 1 130 ? 9.859 0.16 -14.102 1 96.62 130 GLY A N 1
ATOM 946 C CA . GLY A 1 130 ? 10.789 -0.586 -14.93 1 96.62 130 GLY A CA 1
ATOM 947 C C . GLY A 1 130 ? 11.055 -1.99 -14.422 1 96.62 130 GLY A C 1
ATOM 948 O O . GLY A 1 130 ? 12.023 -2.633 -14.82 1 96.62 130 GLY A O 1
ATOM 949 N N . TYR A 1 131 ? 10.148 -2.361 -13.484 1 96.25 131 TYR A N 1
ATOM 950 C CA . TYR A 1 131 ? 10.258 -3.723 -12.969 1 96.25 131 TYR A CA 1
ATOM 951 C C . TYR A 1 131 ? 9.195 -4.625 -13.586 1 96.25 131 TYR A C 1
ATOM 953 O O . TYR A 1 131 ? 8.055 -4.203 -13.781 1 96.25 131 TYR A O 1
ATOM 961 N N . MET B 1 1 ? 13.414 1.236 -1.233 1 70.06 1 MET B N 1
ATOM 962 C CA . MET B 1 1 ? 12.242 1.922 -1.772 1 70.06 1 MET B CA 1
ATOM 963 C C . MET B 1 1 ? 12.305 3.418 -1.48 1 70.06 1 MET B C 1
ATOM 965 O O . MET B 1 1 ? 12.93 3.838 -0.505 1 70.06 1 MET B O 1
ATOM 969 N N . SER B 1 2 ? 11.867 4.16 -2.539 1 91.38 2 SER B N 1
ATOM 970 C CA . SER B 1 2 ? 11.859 5.602 -2.328 1 91.38 2 SER B CA 1
ATOM 971 C C . SER B 1 2 ? 10.648 6.031 -1.498 1 91.38 2 SER B C 1
ATOM 973 O O . SER B 1 2 ? 9.719 5.25 -1.296 1 91.38 2 SER B O 1
ATOM 975 N N . TRP B 1 3 ? 10.828 7.168 -0.905 1 97.94 3 TRP B N 1
ATOM 976 C CA . TRP B 1 3 ? 9.688 7.746 -0.207 1 97.94 3 TRP B CA 1
ATOM 977 C C . TRP B 1 3 ? 8.492 7.898 -1.146 1 97.94 3 TRP B C 1
ATOM 979 O O . TRP B 1 3 ? 7.34 7.77 -0.723 1 97.94 3 TRP B O 1
ATOM 989 N N . GLN B 1 4 ? 8.766 8.125 -2.383 1 97.75 4 GLN B N 1
ATOM 990 C CA . GLN B 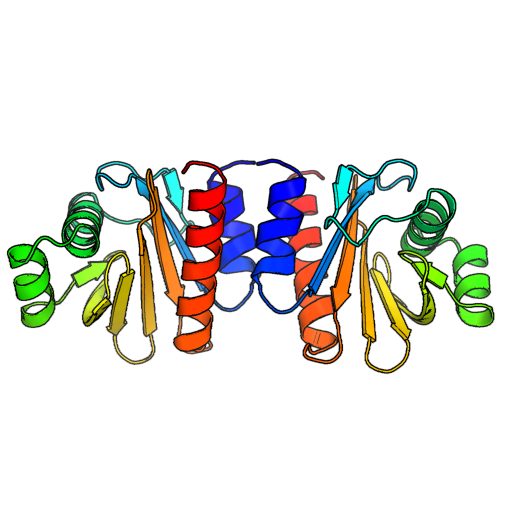1 4 ? 7.711 8.258 -3.383 1 97.75 4 GLN B CA 1
ATOM 991 C C . GLN B 1 4 ? 6.957 6.945 -3.566 1 97.75 4 GLN B C 1
ATOM 993 O O . GLN B 1 4 ? 5.75 6.949 -3.814 1 97.75 4 GLN B O 1
ATOM 998 N N . ALA B 1 5 ? 7.656 5.824 -3.418 1 97.25 5 ALA B N 1
ATOM 999 C CA . ALA B 1 5 ? 6.996 4.527 -3.547 1 97.25 5 ALA B CA 1
ATOM 1000 C C . ALA B 1 5 ? 5.961 4.328 -2.443 1 97.25 5 ALA B C 1
ATOM 1002 O O . ALA B 1 5 ? 4.891 3.762 -2.682 1 97.25 5 ALA B O 1
ATOM 1003 N N . TYR B 1 6 ? 6.293 4.805 -1.238 1 98.31 6 TYR B N 1
ATOM 1004 C CA . TYR B 1 6 ? 5.324 4.711 -0.151 1 98.31 6 TYR B CA 1
ATOM 1005 C C . TYR B 1 6 ? 4.059 5.492 -0.482 1 98.31 6 TYR B C 1
ATOM 1007 O O . TYR B 1 6 ? 2.945 5 -0.283 1 98.31 6 TYR B O 1
ATOM 1015 N N . VAL B 1 7 ? 4.227 6.648 -1.036 1 98.69 7 VAL B N 1
ATOM 1016 C CA . VAL B 1 7 ? 3.072 7.473 -1.384 1 98.69 7 VAL B CA 1
ATOM 1017 C C . VAL B 1 7 ? 2.271 6.797 -2.496 1 98.69 7 VAL B C 1
ATOM 1019 O O . VAL B 1 7 ? 1.048 6.668 -2.398 1 98.69 7 VAL B O 1
ATOM 1022 N N . ASP B 1 8 ? 2.979 6.273 -3.443 1 98.19 8 ASP B N 1
ATOM 1023 C CA . ASP B 1 8 ? 2.314 5.758 -4.637 1 98.19 8 ASP B CA 1
ATOM 1024 C C . ASP B 1 8 ? 1.645 4.414 -4.352 1 98.19 8 ASP B C 1
ATOM 1026 O O . ASP B 1 8 ? 0.524 4.168 -4.805 1 98.19 8 ASP B O 1
ATOM 1030 N N . THR B 1 9 ? 2.268 3.553 -3.564 1 97.88 9 THR B N 1
ATOM 1031 C CA . THR B 1 9 ? 1.805 2.17 -3.498 1 97.88 9 THR B CA 1
ATOM 1032 C C . THR B 1 9 ? 1.117 1.894 -2.164 1 97.88 9 THR B C 1
ATOM 1034 O O . THR B 1 9 ? 0.124 1.166 -2.111 1 97.88 9 THR B O 1
ATOM 1037 N N . SER B 1 10 ? 1.584 2.531 -1.074 1 98.38 10 SER B N 1
ATOM 1038 C CA . SER B 1 10 ? 1.027 2.242 0.243 1 98.38 10 SER B CA 1
ATOM 1039 C C . SER B 1 10 ? -0.149 3.16 0.56 1 98.38 10 SER B C 1
ATOM 1041 O O . SER B 1 10 ? -0.941 2.873 1.461 1 98.38 10 SER B O 1
ATOM 1043 N N . LEU B 1 11 ? -0.235 4.242 -0.159 1 98.75 11 LEU B N 1
ATOM 1044 C CA . LEU B 1 11 ? -1.333 5.172 0.075 1 98.75 11 LEU B CA 1
ATOM 1045 C C . LEU B 1 11 ? -2.285 5.203 -1.116 1 98.75 11 LEU B C 1
ATOM 1047 O O . LEU B 1 11 ? -3.381 4.641 -1.054 1 98.75 11 LEU B O 1
ATOM 1051 N N . VAL B 1 12 ? -1.836 5.613 -2.232 1 98.44 12 VAL B N 1
ATOM 1052 C CA . VAL B 1 12 ? -2.723 5.941 -3.344 1 98.44 12 VAL B CA 1
ATOM 1053 C C . VAL B 1 12 ? -3.227 4.656 -3.998 1 98.44 12 VAL B C 1
ATOM 1055 O O . VAL B 1 12 ? -4.422 4.52 -4.266 1 98.44 12 VAL B O 1
ATOM 1058 N N . ALA B 1 13 ? -2.34 3.715 -4.16 1 97.06 13 ALA B N 1
ATOM 1059 C CA . ALA B 1 13 ? -2.713 2.514 -4.906 1 97.06 13 ALA B CA 1
ATOM 1060 C C . ALA B 1 13 ? -3.68 1.649 -4.102 1 97.06 13 ALA B C 1
ATOM 1062 O O . ALA B 1 13 ? -4.293 0.725 -4.641 1 97.06 13 ALA B O 1
ATOM 1063 N N . THR B 1 14 ? -3.85 1.92 -2.797 1 97.31 14 THR B N 1
ATOM 1064 C CA . THR B 1 14 ? -4.781 1.164 -1.969 1 97.31 14 THR B CA 1
ATOM 1065 C C . THR B 1 14 ? -6.223 1.419 -2.406 1 97.31 14 THR B C 1
ATOM 1067 O O . THR B 1 14 ? -7.117 0.623 -2.111 1 97.31 14 THR B O 1
ATOM 1070 N N . GLY B 1 15 ? -6.441 2.59 -2.992 1 96.31 15 GLY B N 1
ATOM 1071 C CA . GLY B 1 15 ? -7.785 3.004 -3.367 1 96.31 15 GLY B CA 1
ATOM 1072 C C . GLY B 1 15 ? -8.508 3.758 -2.268 1 96.31 15 GLY B C 1
ATOM 1073 O O . GLY B 1 15 ? -9.609 4.262 -2.475 1 96.31 15 GLY B O 1
ATOM 1074 N N . HIS B 1 16 ? -7.898 3.883 -1.072 1 98.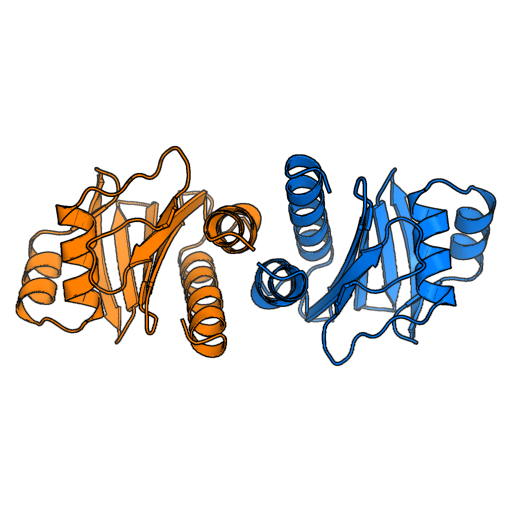12 16 HIS B N 1
ATOM 1075 C CA . HIS B 1 16 ? -8.516 4.57 0.057 1 98.12 16 HIS B CA 1
ATOM 1076 C C . HIS B 1 16 ? -8.047 6.02 0.143 1 98.12 16 HIS B C 1
ATOM 1078 O O . HIS B 1 16 ? -8.648 6.828 0.848 1 98.12 16 HIS B O 1
ATOM 1084 N N . ILE B 1 17 ? -6.945 6.289 -0.504 1 98.69 17 ILE B N 1
ATOM 1085 C CA . ILE B 1 17 ? -6.301 7.598 -0.55 1 98.69 17 ILE B CA 1
ATOM 1086 C C . ILE B 1 17 ? -6.164 8.055 -2.002 1 98.69 17 ILE B C 1
ATOM 1088 O O . ILE B 1 17 ? -5.703 7.293 -2.855 1 98.69 17 ILE B O 1
ATOM 1092 N N . ASP B 1 18 ? -6.676 9.266 -2.238 1 98.69 18 ASP B N 1
ATOM 1093 C CA . ASP B 1 18 ? -6.535 9.703 -3.623 1 98.69 18 ASP B CA 1
ATOM 1094 C C . ASP B 1 18 ? -5.242 10.492 -3.818 1 98.69 18 ASP B C 1
ATOM 1096 O O . ASP B 1 18 ? -4.711 10.555 -4.93 1 98.69 18 ASP B O 1
ATOM 1100 N N . LYS B 1 19 ? -4.715 11.156 -2.789 1 98.69 19 LYS B N 1
ATOM 1101 C CA . LYS B 1 19 ? -3.414 11.82 -2.828 1 98.69 19 LYS B CA 1
ATOM 1102 C C . LYS B 1 19 ? -2.771 11.852 -1.444 1 98.69 19 LYS B C 1
ATOM 1104 O O . LYS B 1 19 ? -3.469 11.844 -0.429 1 98.69 19 LYS B O 1
ATOM 1109 N N . GLY B 1 20 ? -1.403 11.82 -1.4 1 98.88 20 GLY B N 1
ATOM 1110 C CA . GLY B 1 20 ? -0.699 11.75 -0.131 1 98.88 20 GLY B CA 1
ATOM 1111 C C . GLY B 1 20 ? 0.661 12.422 -0.166 1 98.88 20 GLY B C 1
ATOM 1112 O O . GLY B 1 20 ? 1.101 12.891 -1.219 1 98.88 20 GLY B O 1
ATOM 1113 N N . ALA B 1 21 ? 1.217 12.516 0.968 1 98.94 21 ALA B N 1
ATOM 1114 C CA . ALA B 1 21 ? 2.555 13.078 1.135 1 98.94 21 ALA B CA 1
ATOM 1115 C C . ALA B 1 21 ? 3.24 12.508 2.373 1 98.94 21 ALA B C 1
ATOM 1117 O O . ALA B 1 21 ? 2.574 12.016 3.287 1 98.94 21 ALA B O 1
ATOM 1118 N N . ILE B 1 22 ? 4.484 12.547 2.311 1 98.94 22 ILE B N 1
ATOM 1119 C CA . ILE B 1 22 ? 5.32 12.273 3.475 1 98.94 22 ILE B CA 1
ATOM 1120 C C . ILE B 1 22 ? 6.27 13.445 3.719 1 98.94 22 ILE B C 1
ATOM 1122 O O . ILE B 1 22 ? 6.988 13.867 2.811 1 98.94 22 ILE B O 1
ATOM 1126 N N . VAL B 1 23 ? 6.211 13.961 4.914 1 98.88 23 VAL B N 1
ATOM 1127 C CA . VAL B 1 23 ? 7.043 15.109 5.27 1 98.88 23 VAL B CA 1
ATOM 1128 C C . VAL B 1 23 ? 7.863 14.781 6.52 1 98.88 23 VAL B C 1
ATOM 1130 O O . VAL B 1 23 ? 7.562 13.82 7.23 1 98.88 23 VAL B O 1
ATOM 1133 N N . SER B 1 24 ? 8.891 15.602 6.746 1 98.88 24 SER B N 1
ATOM 1134 C CA . SER B 1 24 ? 9.703 15.391 7.945 1 98.88 24 SER B CA 1
ATOM 1135 C C . SER B 1 24 ? 8.891 15.656 9.211 1 98.88 24 SER B C 1
ATOM 1137 O O . SER B 1 24 ? 7.98 16.484 9.211 1 98.88 24 SER B O 1
ATOM 1139 N N . ALA B 1 25 ? 9.289 15 10.289 1 98.81 25 ALA B N 1
ATOM 1140 C CA . ALA B 1 25 ? 8.609 15.172 11.562 1 98.81 25 ALA B CA 1
ATOM 1141 C C . ALA B 1 25 ? 8.68 16.625 12.031 1 98.81 25 ALA B C 1
ATOM 1143 O O . ALA B 1 25 ? 7.754 17.125 12.68 1 98.81 25 ALA B O 1
ATOM 1144 N N . ALA B 1 26 ? 9.695 17.281 11.656 1 98.69 26 ALA B N 1
ATOM 1145 C CA . ALA B 1 26 ? 9.867 18.688 12.039 1 98.69 26 ALA B CA 1
ATOM 1146 C C . ALA B 1 26 ? 8.969 19.594 11.203 1 98.69 26 ALA B C 1
ATOM 1148 O O . ALA B 1 26 ? 8.781 20.766 11.539 1 98.69 26 ALA B O 1
ATOM 1149 N N . GLY B 1 27 ? 8.414 19.078 10.156 1 98.81 27 GLY B N 1
ATOM 1150 C CA . GLY B 1 27 ? 7.543 19.859 9.297 1 98.81 27 GLY B CA 1
ATOM 1151 C C . GLY B 1 27 ? 8.289 20.859 8.445 1 98.81 27 GLY B C 1
ATOM 1152 O O . GLY B 1 27 ? 7.762 21.938 8.133 1 98.81 27 GLY B O 1
ATOM 1153 N N . ASP B 1 28 ? 9.477 20.531 8.109 1 98.69 28 ASP B N 1
ATOM 1154 C CA . ASP B 1 28 ? 10.266 21.547 7.406 1 98.69 28 ASP B CA 1
ATOM 1155 C C . ASP B 1 28 ? 10.734 21.016 6.051 1 98.69 28 ASP B C 1
ATOM 1157 O O . ASP B 1 28 ? 11.461 21.719 5.332 1 98.69 28 ASP B O 1
ATOM 1161 N N . SER B 1 29 ? 10.406 19.828 5.684 1 98.62 29 SER B N 1
ATOM 1162 C CA . SER B 1 29 ? 10.805 19.266 4.395 1 98.62 29 SER B CA 1
ATOM 1163 C C . SER B 1 29 ? 9.789 18.234 3.914 1 98.62 29 SER B C 1
ATOM 1165 O O . SER B 1 29 ? 9.344 17.391 4.691 1 98.62 29 SER B O 1
ATOM 1167 N N . ALA B 1 30 ? 9.438 18.359 2.635 1 98.62 30 ALA B N 1
ATOM 1168 C CA . ALA B 1 30 ? 8.656 17.312 1.989 1 98.62 30 ALA B CA 1
ATOM 1169 C C . ALA B 1 30 ? 9.57 16.25 1.373 1 98.62 30 ALA B C 1
ATOM 1171 O O . ALA B 1 30 ? 10.5 16.578 0.636 1 98.62 30 ALA B O 1
ATOM 1172 N N . TRP B 1 31 ? 9.297 15.039 1.709 1 98.69 31 TRP B N 1
ATOM 1173 C CA . TRP B 1 31 ? 10.148 13.961 1.213 1 98.69 31 TRP B CA 1
ATOM 1174 C C . TRP B 1 31 ? 9.539 13.312 -0.021 1 98.69 31 TRP B C 1
ATOM 1176 O O . TRP B 1 31 ? 10.258 12.781 -0.874 1 98.69 31 TRP B O 1
ATOM 1186 N N . ALA B 1 32 ? 8.211 13.281 -0.152 1 98.69 32 ALA B N 1
ATOM 1187 C CA . ALA B 1 32 ? 7.457 12.734 -1.275 1 98.69 32 ALA B CA 1
ATOM 1188 C C . ALA B 1 32 ? 6.027 13.258 -1.281 1 98.69 32 ALA B C 1
ATOM 1190 O O . ALA B 1 32 ? 5.48 13.602 -0.229 1 98.69 32 ALA B O 1
ATOM 1191 N N . SER B 1 33 ? 5.426 13.32 -2.387 1 98.75 33 SER B N 1
ATOM 1192 C CA . SER B 1 33 ? 4.039 13.758 -2.5 1 98.75 33 SER B CA 1
ATOM 1193 C C . SER B 1 33 ? 3.43 13.328 -3.832 1 98.75 33 SER B C 1
ATOM 1195 O O . SER B 1 33 ? 4.152 13.117 -4.809 1 98.75 33 SER B O 1
ATOM 1197 N N . SER B 1 34 ? 2.168 13.125 -3.795 1 98.75 34 SER B N 1
ATOM 1198 C CA . SER B 1 34 ? 1.449 13.102 -5.062 1 98.75 34 SER B CA 1
ATOM 1199 C C . SER B 1 34 ? 1.658 14.391 -5.848 1 98.75 34 SER B C 1
ATOM 1201 O O . SER B 1 34 ? 1.812 15.461 -5.258 1 98.75 34 SER B O 1
ATOM 1203 N N . SER B 1 35 ? 1.601 14.305 -7.176 1 97.62 35 SER B N 1
ATOM 1204 C CA . SER B 1 35 ? 1.924 15.438 -8.031 1 97.62 35 SER B CA 1
ATOM 1205 C C . SER B 1 35 ? 0.964 16.594 -7.793 1 97.62 35 SER B C 1
ATOM 1207 O O . SER B 1 35 ? 1.342 17.766 -7.941 1 97.62 35 SER B O 1
ATOM 1209 N N . ASP B 1 36 ? -0.269 16.391 -7.402 1 97.25 36 ASP B N 1
ATOM 1210 C CA . ASP B 1 36 ? -1.268 17.438 -7.215 1 97.25 36 ASP B CA 1
ATOM 1211 C C . ASP B 1 36 ? -1.538 17.688 -5.73 1 97.25 36 ASP B C 1
ATOM 1213 O O . ASP B 1 36 ? -2.629 18.125 -5.355 1 97.25 36 ASP B O 1
ATOM 1217 N N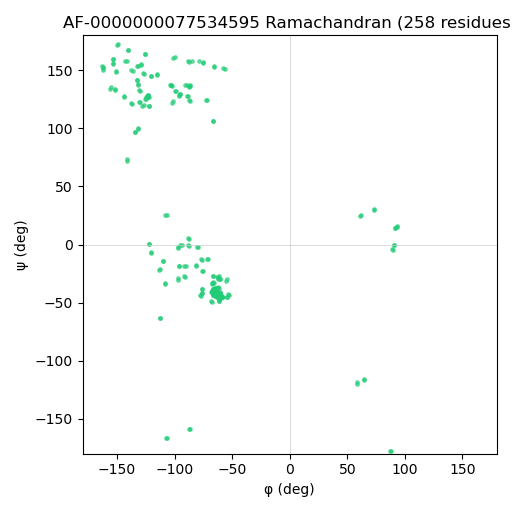 . PHE B 1 37 ? -0.592 17.375 -4.98 1 98.56 37 PHE B N 1
ATOM 1218 C CA . PHE B 1 37 ? -0.742 17.516 -3.537 1 98.56 37 PHE B CA 1
ATOM 1219 C C . PHE B 1 37 ? 0.549 18.016 -2.904 1 98.56 37 PHE B C 1
ATOM 1221 O O . PHE B 1 37 ? 1.194 17.297 -2.139 1 98.56 37 PHE B O 1
ATOM 1228 N N . GLN B 1 38 ? 0.811 19.281 -3.127 1 97.69 38 GLN B N 1
ATOM 1229 C CA . GLN B 1 38 ? 1.998 19.922 -2.58 1 97.69 38 GLN B CA 1
ATOM 1230 C C . GLN B 1 38 ? 1.648 20.781 -1.363 1 97.69 38 GLN B C 1
ATOM 1232 O O . GLN B 1 38 ? 0.834 21.703 -1.457 1 97.69 38 GLN B O 1
ATOM 1237 N N . LEU B 1 39 ? 2.275 20.453 -0.293 1 98.75 39 LEU B N 1
ATOM 1238 C CA . LEU B 1 39 ? 2.051 21.219 0.928 1 98.75 39 LEU B CA 1
ATOM 1239 C C . LEU B 1 39 ? 3.025 22.391 1.026 1 98.75 39 LEU B C 1
ATOM 1241 O O . LEU B 1 39 ? 4.219 22.234 0.75 1 98.75 39 LEU B O 1
ATOM 1245 N N . LYS B 1 40 ? 2.494 23.516 1.426 1 98.69 40 LYS B N 1
ATOM 1246 C CA . LYS B 1 40 ? 3.348 24.672 1.665 1 98.69 40 LYS B CA 1
ATOM 1247 C C . LYS B 1 40 ? 4.117 24.531 2.977 1 98.69 40 LYS B C 1
ATOM 1249 O O . LYS B 1 40 ? 3.691 23.797 3.873 1 98.69 40 LYS B O 1
ATOM 1254 N N . PRO B 1 41 ? 5.211 25.25 3.027 1 98.62 41 PRO B N 1
ATOM 1255 C CA . PRO B 1 41 ? 6.008 25.172 4.254 1 98.62 41 PRO B CA 1
ATOM 1256 C C . PRO B 1 41 ? 5.191 25.469 5.508 1 98.62 41 PRO B C 1
ATOM 1258 O O . PRO B 1 41 ? 5.312 24.766 6.512 1 98.62 41 PRO B O 1
ATOM 1261 N N . GLU B 1 42 ? 4.352 26.453 5.48 1 98.69 42 GLU B N 1
ATOM 1262 C CA . GLU B 1 42 ? 3.57 26.828 6.66 1 98.69 42 GLU B CA 1
ATOM 1263 C C . GLU B 1 42 ? 2.557 25.734 7.008 1 98.69 42 GLU B C 1
ATOM 1265 O O . GLU B 1 42 ? 2.242 25.531 8.18 1 98.69 42 GLU B O 1
ATOM 1270 N N . GLU B 1 43 ? 2.031 25.062 5.965 1 98.94 43 GLU B N 1
ATOM 1271 C CA . GLU B 1 43 ? 1.095 23.953 6.195 1 98.94 43 GLU B CA 1
ATOM 1272 C C . GLU B 1 43 ? 1.783 22.781 6.879 1 98.94 43 GLU B C 1
ATOM 1274 O O . GLU B 1 43 ? 1.25 22.203 7.832 1 98.94 43 GLU B O 1
ATOM 1279 N N . MET B 1 44 ? 2.992 22.438 6.422 1 98.94 44 MET B N 1
ATOM 1280 C CA . MET B 1 44 ? 3.756 21.344 7.012 1 98.94 44 MET B CA 1
ATOM 1281 C C . MET B 1 44 ? 4.078 21.641 8.477 1 98.94 44 MET B C 1
ATOM 1283 O O . MET B 1 44 ? 3.945 20.766 9.328 1 98.94 44 MET B O 1
ATOM 1287 N N . LYS B 1 45 ? 4.426 22.844 8.719 1 98.94 45 LYS B N 1
ATOM 1288 C CA . LYS B 1 45 ? 4.789 23.219 10.078 1 98.94 45 LYS B CA 1
ATOM 1289 C C . LYS B 1 45 ? 3.574 23.172 11.008 1 98.94 45 LYS B C 1
ATOM 1291 O O . LYS B 1 45 ? 3.68 22.734 12.156 1 98.94 45 LYS B O 1
ATOM 1296 N N . ALA B 1 46 ? 2.479 23.625 10.508 1 98.88 46 ALA B N 1
ATOM 1297 C CA . ALA B 1 46 ? 1.256 23.578 11.305 1 98.88 46 ALA B CA 1
ATOM 1298 C C . ALA B 1 46 ? 0.881 22.141 11.656 1 98.88 46 ALA B C 1
ATOM 1300 O O . ALA B 1 46 ? 0.561 21.844 12.812 1 98.88 46 ALA B O 1
ATOM 1301 N N . ILE B 1 47 ? 0.949 21.25 10.703 1 98.94 47 ILE B N 1
ATOM 1302 C CA . ILE B 1 47 ? 0.639 19.844 10.922 1 98.94 47 ILE B CA 1
ATOM 1303 C C . ILE B 1 47 ? 1.597 19.266 11.953 1 98.94 47 ILE B C 1
ATOM 1305 O O . ILE B 1 47 ? 1.168 18.609 12.906 1 98.94 47 ILE B O 1
ATOM 1309 N N . SER B 1 48 ? 2.869 19.562 11.766 1 98.94 48 SER B N 1
ATOM 1310 C CA . SER B 1 48 ? 3.887 19.047 12.672 1 98.94 48 SER B CA 1
ATOM 1311 C C . SER B 1 48 ? 3.617 19.469 14.109 1 98.94 48 SER B C 1
ATOM 1313 O O . SER B 1 48 ? 3.682 18.656 15.031 1 98.94 48 SER B O 1
ATOM 1315 N N . ASN B 1 49 ? 3.293 20.734 14.273 1 98.94 49 ASN B N 1
ATOM 1316 C CA . ASN B 1 49 ? 3.01 21.234 15.609 1 98.94 49 ASN B CA 1
ATOM 1317 C C . ASN B 1 49 ? 1.829 20.516 16.25 1 98.94 49 ASN B C 1
ATOM 1319 O O . ASN B 1 49 ? 1.887 20.141 17.422 1 98.94 49 ASN B O 1
ATOM 1323 N N . ILE B 1 50 ? 0.853 20.281 15.508 1 98.94 50 ILE B N 1
ATOM 1324 C CA . ILE B 1 50 ? -0.367 19.688 16.031 1 98.94 50 ILE B CA 1
ATOM 1325 C C . ILE B 1 50 ? -0.089 18.234 16.453 1 98.94 50 ILE B C 1
ATOM 1327 O O . ILE B 1 50 ? -0.373 17.859 17.578 1 98.94 50 ILE B O 1
ATOM 1331 N N . VAL B 1 51 ? 0.546 17.484 15.57 1 98.94 51 VAL B N 1
ATOM 1332 C CA . VAL B 1 51 ? 0.709 16.062 15.844 1 98.94 51 VAL B CA 1
ATOM 1333 C C . VAL B 1 51 ? 1.872 15.844 16.812 1 98.94 51 VAL B C 1
ATOM 1335 O O . VAL B 1 51 ? 2.127 14.719 17.25 1 98.94 51 VAL B O 1
ATOM 1338 N N . SER B 1 52 ? 2.512 16.969 17.156 1 98.81 52 SER B N 1
ATOM 1339 C CA . SER B 1 52 ? 3.523 16.922 18.203 1 98.81 52 SER B CA 1
ATOM 1340 C C . SER B 1 52 ? 2.949 17.344 19.547 1 98.81 52 SER B C 1
ATOM 1342 O O . SER B 1 52 ? 3.66 17.375 20.547 1 98.81 52 SER B O 1
ATOM 1344 N N . GLY B 1 53 ? 1.672 17.734 19.562 1 98.62 53 GLY B N 1
ATOM 1345 C CA . GLY B 1 53 ? 0.985 17.984 20.828 1 98.62 53 GLY B CA 1
ATOM 1346 C C . GLY B 1 53 ? 1.052 19.438 21.25 1 98.62 53 GLY B C 1
ATOM 1347 O O . GLY B 1 53 ? 0.818 19.766 22.422 1 98.62 53 GLY B O 1
ATOM 1348 N N . ASP B 1 54 ? 1.403 20.312 20.375 1 98.75 54 ASP B N 1
ATOM 1349 C CA . ASP B 1 54 ? 1.375 21.75 20.688 1 98.75 54 ASP B CA 1
ATOM 1350 C C . ASP B 1 54 ? -0.058 22.234 20.891 1 98.75 54 ASP B C 1
ATOM 1352 O O . ASP B 1 54 ? -0.794 22.438 19.922 1 98.75 54 ASP B O 1
ATOM 1356 N N . GLN B 1 55 ? -0.39 22.484 22.172 1 98.69 55 GLN B N 1
ATOM 1357 C CA . GLN B 1 55 ? -1.771 22.797 22.516 1 98.69 55 GLN B CA 1
ATOM 1358 C C . GLN B 1 55 ? -2.227 24.094 21.844 1 98.69 55 GLN B C 1
ATOM 1360 O O . GLN B 1 55 ? -3.383 24.219 21.438 1 98.69 55 GLN B O 1
ATOM 1365 N N . ALA B 1 56 ? -1.392 25.078 21.734 1 98.69 56 ALA B N 1
ATOM 1366 C CA . ALA B 1 56 ? -1.76 26.328 21.078 1 98.69 56 ALA B CA 1
ATOM 1367 C C . ALA B 1 56 ? -2.08 26.094 19.609 1 98.69 56 ALA B C 1
ATOM 1369 O O . ALA B 1 56 ? -3.033 26.672 19.078 1 98.69 56 ALA B O 1
ATOM 1370 N N . ALA B 1 57 ? -1.236 25.328 18.938 1 98.69 57 ALA B N 1
ATOM 1371 C CA . ALA B 1 57 ? -1.485 24.984 17.547 1 98.69 57 ALA B CA 1
ATOM 1372 C C . ALA B 1 57 ? -2.791 24.219 17.391 1 98.69 57 ALA B C 1
ATOM 1374 O O . ALA B 1 57 ? -3.547 24.438 16.438 1 98.69 57 ALA B O 1
ATOM 1375 N N . ILE B 1 58 ? -3.047 23.281 18.281 1 98.81 58 ILE B N 1
ATOM 1376 C CA . ILE B 1 58 ? -4.266 22.484 18.266 1 98.81 58 ILE B CA 1
ATOM 1377 C C . ILE B 1 58 ? -5.48 23.391 18.438 1 98.81 58 ILE B C 1
ATOM 1379 O O . ILE B 1 58 ? -6.43 23.312 17.641 1 98.81 58 ILE B O 1
ATOM 1383 N N . ASP B 1 59 ? -5.477 24.297 19.422 1 98.81 59 ASP B N 1
ATOM 1384 C CA . ASP B 1 59 ? -6.59 25.203 19.672 1 98.81 59 ASP B CA 1
ATOM 1385 C C . ASP B 1 59 ? -6.848 26.094 18.453 1 98.81 59 ASP B C 1
ATOM 1387 O O . ASP B 1 59 ? -7.996 26.312 18.078 1 98.81 59 ASP B O 1
ATOM 1391 N N . LYS B 1 60 ? -5.781 26.578 17.953 1 98.69 60 LYS B N 1
ATOM 1392 C CA . LYS B 1 60 ? -5.902 27.453 16.781 1 98.69 60 LYS B CA 1
ATOM 1393 C C . LYS B 1 60 ? -6.543 26.703 15.617 1 98.69 60 LYS B C 1
ATOM 1395 O O . LYS B 1 60 ? -7.418 27.234 14.93 1 98.69 60 LYS B O 1
ATOM 1400 N N . ALA B 1 61 ? -6.094 25.5 15.359 1 98.69 61 ALA B N 1
ATOM 1401 C CA . ALA B 1 61 ? -6.617 24.703 14.25 1 98.69 61 ALA B CA 1
ATOM 1402 C C . ALA B 1 61 ? -8.094 24.375 14.453 1 98.69 61 ALA B C 1
ATOM 1404 O O . ALA B 1 61 ? -8.875 24.359 13.5 1 98.69 61 ALA B O 1
ATOM 1405 N N . PHE B 1 62 ? -8.484 24.031 15.688 1 98.69 62 PHE B N 1
ATOM 1406 C CA . PHE B 1 62 ? -9.891 23.781 15.961 1 98.69 62 PHE B CA 1
ATOM 1407 C C . PHE B 1 62 ? -10.727 25.031 15.719 1 98.69 62 PHE B C 1
ATOM 1409 O O . PHE B 1 62 ? -11.867 24.938 15.266 1 98.69 62 PHE B O 1
ATOM 1416 N N . GLY B 1 63 ? -10.211 26.125 16.031 1 98.69 63 GLY B N 1
ATOM 1417 C CA . GLY B 1 63 ? -10.93 27.391 15.883 1 98.69 63 GLY B CA 1
ATOM 1418 C C . GLY B 1 63 ? -10.969 27.875 14.445 1 98.69 63 GLY B C 1
ATOM 1419 O O . GLY B 1 63 ? -12.031 28.266 13.945 1 98.69 63 GLY B O 1
ATOM 1420 N N . GLU B 1 64 ? -9.789 27.797 13.742 1 98.5 64 GLU B N 1
ATOM 1421 C CA . GLU B 1 64 ? -9.641 28.484 12.469 1 98.5 64 GLU B CA 1
ATOM 1422 C C . GLU B 1 64 ? -9.586 27.5 11.305 1 98.5 64 GLU B C 1
ATOM 1424 O O . GLU B 1 64 ? -9.688 27.906 10.141 1 98.5 64 GLU B O 1
ATOM 1429 N N . GLY B 1 65 ? -9.391 26.297 11.586 1 98.75 65 GLY B N 1
ATOM 1430 C CA . GLY B 1 65 ? -9.156 25.312 10.547 1 98.75 65 GLY B CA 1
ATOM 1431 C C . GLY B 1 65 ? -7.688 25.188 10.164 1 98.75 65 GLY B C 1
ATOM 1432 O O . GLY B 1 65 ? -6.824 25.781 10.805 1 98.75 65 GLY B O 1
ATOM 1433 N N . LEU B 1 66 ? -7.469 24.344 9.195 1 97.88 66 LEU B N 1
ATOM 1434 C CA . LEU B 1 66 ? -6.141 24.031 8.68 1 97.88 66 LEU B CA 1
ATOM 1435 C C . LEU B 1 66 ? -6.117 24.109 7.156 1 97.88 66 LEU B C 1
ATOM 1437 O O . LEU B 1 66 ? -7.062 23.688 6.492 1 97.88 66 LEU B O 1
ATOM 1441 N N . TYR B 1 67 ? -5.07 24.688 6.691 1 98.75 67 TYR B N 1
ATOM 1442 C CA . TYR B 1 67 ? -4.844 24.578 5.254 1 98.75 67 TYR B CA 1
ATOM 1443 C C . TYR B 1 67 ? -3.908 23.422 4.934 1 98.75 67 TYR B C 1
ATOM 1445 O O . TYR B 1 67 ? -2.84 23.297 5.535 1 98.75 67 TYR B O 1
ATOM 1453 N N . ILE B 1 68 ? -4.305 22.625 4.051 1 98.69 68 ILE B N 1
ATOM 1454 C CA . ILE B 1 68 ? -3.518 21.5 3.557 1 98.69 68 ILE B CA 1
ATOM 1455 C C . ILE B 1 68 ? -3.646 21.406 2.037 1 98.69 68 ILE B C 1
ATOM 1457 O O . ILE B 1 68 ? -4.754 21.266 1.509 1 98.69 68 ILE B O 1
ATOM 1461 N N . GLY B 1 69 ? -2.51 21.484 1.376 1 98 69 GLY B N 1
ATOM 1462 C CA . GLY B 1 69 ? -2.547 21.469 -0.078 1 98 69 GLY B CA 1
ATOM 1463 C C . GLY B 1 69 ? -3.314 22.625 -0.669 1 98 69 GLY B C 1
ATOM 1464 O O . GLY B 1 69 ? -3.977 22.484 -1.698 1 98 69 GLY B O 1
ATOM 1465 N N . GLY B 1 70 ? -3.357 23.609 0.072 1 97.81 70 GLY B N 1
ATOM 1466 C CA . GLY B 1 70 ? -3.963 24.828 -0.438 1 97.81 70 GLY B CA 1
ATOM 1467 C C . GLY B 1 70 ? -5.449 24.922 -0.155 1 97.81 70 GLY B C 1
ATOM 1468 O O . GLY B 1 70 ? -6.098 25.906 -0.522 1 97.81 70 GLY B O 1
ATOM 1469 N N . GLU B 1 71 ? -6.051 23.984 0.471 1 98.31 71 GLU B N 1
ATOM 1470 C CA . GLU B 1 71 ? -7.477 23.938 0.785 1 98.31 71 GLU B CA 1
ATOM 1471 C C . GLU B 1 71 ? -7.711 23.984 2.293 1 98.31 71 GLU B C 1
ATOM 1473 O O . GLU B 1 71 ? -6.934 23.406 3.061 1 98.31 71 GLU B O 1
ATOM 1478 N N . ARG B 1 72 ? -8.781 24.609 2.648 1 98.81 72 ARG B N 1
ATOM 1479 C CA . ARG B 1 72 ? -9.102 24.719 4.066 1 98.81 72 ARG B CA 1
ATOM 1480 C C . ARG B 1 72 ? -9.898 23.5 4.531 1 98.81 72 ARG B C 1
ATOM 1482 O O . ARG B 1 72 ? -10.859 23.094 3.879 1 98.81 72 ARG B O 1
ATOM 1489 N N . TYR B 1 73 ? -9.547 22.984 5.672 1 98.94 73 TYR B N 1
ATOM 1490 C CA . TYR B 1 73 ? -10.227 21.875 6.32 1 98.94 73 TYR B CA 1
ATOM 1491 C C . TYR B 1 73 ? -10.594 22.219 7.758 1 98.94 73 TYR B C 1
ATOM 1493 O O . TYR B 1 73 ? -9.859 22.938 8.438 1 98.94 73 TYR B O 1
ATOM 1501 N N . VAL B 1 74 ? -11.664 21.672 8.148 1 98.94 74 VAL B N 1
ATOM 1502 C CA . VAL B 1 74 ? -12.062 21.75 9.555 1 98.94 74 VAL B CA 1
ATOM 1503 C C . VAL B 1 74 ? -11.438 20.594 10.336 1 98.94 74 VAL B C 1
ATOM 1505 O O . VAL B 1 74 ? -11.617 19.438 9.969 1 98.94 74 VAL B O 1
ATOM 1508 N N . LEU B 1 75 ? -10.68 20.969 11.414 1 98.88 75 LEU B N 1
ATOM 1509 C CA . LEU B 1 75 ? -10.117 19.922 12.266 1 98.88 75 LEU B CA 1
ATOM 1510 C C . LEU B 1 75 ? -11.203 19.266 13.109 1 98.88 75 LEU B C 1
ATOM 1512 O O . LEU B 1 75 ? -11.93 19.938 13.836 1 98.88 75 LEU B O 1
ATOM 1516 N N . THR B 1 76 ? -11.32 17.953 13.016 1 98.62 76 THR B N 1
ATOM 1517 C CA . THR B 1 76 ? -12.422 17.281 13.711 1 98.62 76 THR B CA 1
ATOM 1518 C C . THR B 1 76 ? -11.891 16.391 14.82 1 98.62 76 THR B C 1
ATOM 1520 O O . THR B 1 76 ? -12.625 16.031 15.742 1 98.62 76 THR B O 1
ATOM 1523 N N . ARG B 1 77 ? -10.602 16 14.711 1 98.62 77 ARG B N 1
ATOM 1524 C CA . ARG B 1 77 ? -10.062 15.078 15.703 1 98.62 77 ARG B CA 1
ATOM 1525 C C . ARG B 1 77 ? -8.547 15.211 15.805 1 98.62 77 ARG B C 1
ATOM 1527 O O . ARG B 1 77 ? -7.863 15.359 14.789 1 98.62 77 ARG B O 1
ATOM 1534 N N . VAL B 1 78 ? -8.047 15.242 17.031 1 98.75 78 VAL B N 1
ATOM 1535 C CA . VAL B 1 78 ? -6.637 15.062 17.344 1 98.75 78 VAL B CA 1
ATOM 1536 C C . VAL B 1 78 ? -6.484 13.984 18.406 1 98.75 78 VAL B C 1
ATOM 1538 O O . VAL B 1 78 ? -7.047 14.094 19.5 1 98.75 78 VAL B O 1
ATOM 1541 N N . GLU B 1 79 ? -5.809 12.969 18.078 1 98.12 79 GLU B N 1
ATOM 1542 C CA . GLU B 1 79 ? -5.578 11.859 19 1 98.12 79 GLU B CA 1
ATOM 1543 C C . GLU B 1 79 ? -4.113 11.422 18.984 1 98.12 79 GLU B C 1
ATOM 1545 O O . GLU B 1 79 ? -3.703 10.625 18.141 1 98.12 79 GLU B O 1
ATOM 1550 N N . GLY B 1 80 ? -3.381 11.953 19.953 1 97.38 80 GLY B N 1
ATOM 1551 C CA . GLY B 1 80 ? -1.965 11.617 20.016 1 97.38 80 GLY B CA 1
ATOM 1552 C C . GLY B 1 80 ? -1.182 12.109 18.812 1 97.38 80 GLY B C 1
ATOM 1553 O O . GLY B 1 80 ? -1.103 13.312 18.562 1 97.38 80 GLY B O 1
ATOM 1554 N N . ARG B 1 81 ? -0.675 11.211 18.109 1 98.56 81 ARG B N 1
ATOM 1555 C CA . ARG B 1 81 ? 0.22 11.484 17 1 98.56 81 ARG B CA 1
ATOM 1556 C C . ARG B 1 81 ? -0.564 11.688 15.703 1 98.56 81 ARG B C 1
ATOM 1558 O O . ARG B 1 81 ? 0.022 11.789 14.625 1 98.56 81 ARG B O 1
ATOM 1565 N N . SER B 1 82 ? -1.892 11.695 15.82 1 98.88 82 SER B N 1
ATOM 1566 C CA . SER B 1 82 ? -2.713 11.68 14.609 1 98.88 82 SER B CA 1
ATOM 1567 C C . SER B 1 82 ? -3.756 12.797 14.641 1 98.88 82 SER B C 1
ATOM 1569 O O . SER B 1 82 ? -4.164 13.242 15.711 1 98.88 82 SER B O 1
ATOM 1571 N N . LEU B 1 83 ? -4.184 13.227 13.539 1 98.94 83 LEU B N 1
ATOM 1572 C CA . LEU B 1 83 ? -5.328 14.125 13.406 1 98.94 83 LEU B CA 1
ATOM 1573 C C . LEU B 1 83 ? -6.16 13.758 12.18 1 98.94 83 LEU B C 1
ATOM 1575 O O . LEU B 1 83 ? -5.691 13.039 11.297 1 98.94 83 LEU B O 1
ATOM 1579 N N . TYR B 1 84 ? -7.371 14.125 12.133 1 98.94 84 TYR B N 1
ATOM 1580 C CA . TYR B 1 84 ? -8.289 14.055 11 1 98.94 84 TYR B CA 1
ATOM 1581 C C . TYR B 1 84 ? -8.984 15.391 10.773 1 98.94 84 TYR B C 1
ATOM 1583 O O . TYR B 1 84 ? -9.422 16.031 11.734 1 98.94 84 TYR B O 1
ATOM 1591 N N . ALA B 1 85 ? -9 15.844 9.562 1 98.94 85 ALA B N 1
ATOM 1592 C CA . ALA B 1 85 ? -9.664 17.094 9.18 1 98.94 85 ALA B CA 1
ATOM 1593 C C . ALA B 1 85 ? -10.539 16.891 7.945 1 98.94 85 ALA B C 1
ATOM 1595 O O . ALA B 1 85 ? -10.273 16.016 7.121 1 98.94 85 ALA B O 1
ATOM 1596 N N . ARG B 1 86 ? -11.562 17.688 7.797 1 98.69 86 ARG B N 1
ATOM 1597 C CA . ARG B 1 86 ? -12.547 17.453 6.746 1 98.69 86 ARG B CA 1
ATOM 1598 C C . ARG B 1 86 ? -12.922 18.75 6.047 1 98.69 86 ARG B C 1
ATOM 1600 O O . ARG B 1 86 ? -12.844 19.828 6.645 1 98.69 86 ARG B O 1
ATOM 1607 N N . ALA B 1 87 ? -13.266 18.719 4.805 1 98.69 87 ALA B N 1
ATOM 1608 C CA . ALA B 1 87 ? -13.945 19.734 4.012 1 98.69 87 ALA B CA 1
ATOM 1609 C C . ALA B 1 87 ? -15.109 19.141 3.229 1 98.69 87 ALA B C 1
ATOM 1611 O O . ALA B 1 87 ? -14.914 18.594 2.135 1 98.69 87 ALA B O 1
ATOM 1612 N N . GLY B 1 88 ? -16.281 19.297 3.705 1 97.62 88 GLY B N 1
ATOM 1613 C CA . GLY B 1 88 ? -17.391 18.547 3.125 1 97.62 88 GLY B CA 1
ATOM 1614 C C . GLY B 1 88 ? -17.188 17.047 3.174 1 97.62 88 GLY B C 1
ATOM 1615 O O . GLY B 1 88 ? -16.984 16.484 4.25 1 97.62 88 GLY B O 1
ATOM 1616 N N . ARG B 1 89 ? -17.156 16.469 1.981 1 98.06 89 ARG B N 1
ATOM 1617 C CA . ARG B 1 89 ? -17.016 15.023 1.918 1 98.06 89 ARG B CA 1
ATOM 1618 C C . ARG B 1 89 ? -15.547 14.633 1.727 1 98.06 89 ARG B C 1
ATOM 1620 O O . ARG B 1 89 ? -15.227 13.445 1.669 1 98.06 89 ARG B O 1
ATOM 1627 N N . LEU B 1 90 ? -14.711 15.578 1.647 1 98.75 90 LEU B N 1
ATOM 1628 C CA . LEU B 1 90 ? -13.281 15.328 1.555 1 98.75 90 LEU B CA 1
ATOM 1629 C C . LEU B 1 90 ? -12.656 15.211 2.943 1 98.75 90 LEU B C 1
ATOM 1631 O O . LEU B 1 90 ? -13.227 15.688 3.926 1 98.75 90 LEU B O 1
ATOM 1635 N N . GLY B 1 91 ? -11.523 14.555 3.039 1 98.81 91 GLY B N 1
ATOM 1636 C CA . GLY B 1 91 ? -10.852 14.453 4.324 1 98.81 91 GLY B CA 1
ATOM 1637 C C . GLY B 1 91 ? -9.352 14.266 4.203 1 98.81 91 GLY B C 1
ATOM 1638 O O . GLY B 1 91 ? -8.852 13.883 3.143 1 98.81 91 GLY B O 1
ATOM 1639 N N . VAL B 1 92 ? -8.664 14.602 5.309 1 98.94 92 VAL B N 1
ATOM 1640 C CA . VAL B 1 92 ? -7.227 14.391 5.438 1 98.94 92 VAL B CA 1
ATOM 1641 C C . VAL B 1 92 ? -6.926 13.68 6.754 1 98.94 92 VAL B C 1
ATOM 1643 O O . VAL B 1 92 ? -7.34 14.133 7.82 1 98.94 92 VAL B O 1
ATOM 1646 N N . ALA B 1 93 ? -6.277 12.547 6.625 1 98.94 93 ALA B N 1
ATOM 1647 C CA . ALA B 1 93 ? -5.734 11.828 7.777 1 98.94 93 ALA B CA 1
ATOM 1648 C C . ALA B 1 93 ? -4.227 12.031 7.891 1 98.94 93 ALA B C 1
ATOM 1650 O O . ALA B 1 93 ? -3.512 12.008 6.887 1 98.94 93 ALA B O 1
ATOM 1651 N N . VAL B 1 94 ? -3.773 12.258 9.102 1 99 94 VAL B N 1
ATOM 1652 C CA . VAL B 1 94 ? -2.355 12.5 9.344 1 99 94 VAL B CA 1
ATOM 1653 C C . VAL B 1 94 ? -1.879 11.656 10.516 1 99 94 VAL B C 1
ATOM 1655 O O . VAL B 1 94 ? -2.59 11.516 11.516 1 99 94 VAL B O 1
ATOM 1658 N N . ALA B 1 95 ? -0.676 11.141 10.414 1 99 95 ALA B N 1
ATOM 1659 C CA . ALA B 1 95 ? -0.063 10.398 11.516 1 99 95 ALA B CA 1
ATOM 1660 C C . ALA B 1 95 ? 1.439 10.656 11.578 1 99 95 ALA B C 1
ATOM 1662 O O . ALA B 1 95 ? 2.143 10.523 10.578 1 99 95 ALA B O 1
ATOM 1663 N N . LYS B 1 96 ? 1.856 11.023 12.703 1 98.94 96 LYS B N 1
ATOM 1664 C CA . LYS B 1 96 ? 3.273 11.289 12.93 1 98.94 96 LYS B CA 1
ATOM 1665 C C . LYS B 1 96 ? 4.023 10.016 13.312 1 98.94 96 LYS B C 1
ATOM 1667 O O . LYS B 1 96 ? 3.514 9.195 14.078 1 98.94 96 LYS B O 1
ATOM 1672 N N . THR B 1 97 ? 5.195 9.805 12.766 1 98.88 97 THR B N 1
ATOM 1673 C CA . THR B 1 97 ? 6.156 8.781 13.164 1 98.88 97 THR B CA 1
ATOM 1674 C C . THR B 1 97 ? 7.344 9.406 13.891 1 98.88 97 THR B C 1
ATOM 1676 O O . THR B 1 97 ? 7.27 10.555 14.344 1 98.88 97 THR B O 1
ATOM 1679 N N . THR B 1 98 ? 8.453 8.609 14.062 1 98.69 98 THR B N 1
ATOM 1680 C CA . THR B 1 98 ? 9.625 9.133 14.758 1 98.69 98 THR B CA 1
ATOM 1681 C C . THR B 1 98 ? 10.297 10.219 13.922 1 98.69 98 THR B C 1
ATOM 1683 O O . THR B 1 98 ? 10.711 11.25 14.461 1 98.69 98 THR B O 1
ATOM 1686 N N . GLN B 1 99 ? 10.383 9.992 12.602 1 98.69 99 GLN B N 1
ATOM 1687 C CA . GLN B 1 99 ? 11.164 10.914 11.781 1 98.69 99 GLN B CA 1
ATOM 1688 C C . GLN B 1 99 ? 10.305 11.555 10.695 1 98.69 99 GLN B C 1
ATOM 1690 O O . GLN B 1 99 ? 10.766 12.438 9.969 1 98.69 99 GLN B O 1
ATOM 1695 N N . ALA B 1 100 ? 9.016 11.094 10.562 1 98.88 100 ALA B N 1
ATOM 1696 C CA . ALA B 1 100 ? 8.203 11.539 9.438 1 98.88 100 ALA B CA 1
ATOM 1697 C C . ALA B 1 100 ? 6.762 11.789 9.859 1 98.88 100 ALA B C 1
ATOM 1699 O O . ALA B 1 100 ? 6.371 11.445 10.984 1 98.88 100 ALA B O 1
ATOM 1700 N N . ILE B 1 101 ? 6.031 12.398 9.047 1 98.94 101 ILE B N 1
ATOM 1701 C CA . ILE B 1 101 ? 4.582 12.547 9.109 1 98.94 101 ILE B CA 1
ATOM 1702 C C . ILE B 1 101 ? 3.949 12.047 7.816 1 98.94 101 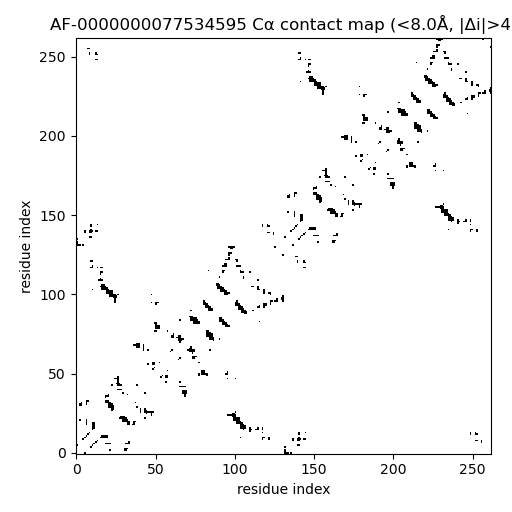ILE B C 1
ATOM 1704 O O . ILE B 1 101 ? 4.375 12.422 6.723 1 98.94 101 ILE B O 1
ATOM 1708 N N . VAL B 1 102 ? 3.025 11.188 7.922 1 99 102 VAL B N 1
ATOM 1709 C CA . VAL B 1 102 ? 2.268 10.68 6.781 1 99 102 VAL B CA 1
ATOM 1710 C C . VAL B 1 102 ? 0.963 11.461 6.641 1 99 102 VAL B C 1
ATOM 1712 O O . VAL B 1 102 ? 0.224 11.633 7.613 1 99 102 VAL B O 1
ATOM 1715 N N . VAL B 1 103 ? 0.678 11.977 5.488 1 99 103 VAL B N 1
ATOM 1716 C CA . VAL B 1 103 ? -0.522 12.758 5.188 1 99 103 VAL B CA 1
ATOM 1717 C C . VAL B 1 103 ? -1.297 12.094 4.051 1 99 103 VAL B C 1
ATOM 1719 O O . VAL B 1 103 ? -0.763 11.906 2.955 1 99 103 VAL B O 1
ATOM 1722 N N . GLY B 1 104 ? -2.48 11.703 4.273 1 98.94 104 GLY B N 1
ATOM 1723 C CA . GLY B 1 104 ? -3.348 11.109 3.266 1 98.94 104 GLY B CA 1
ATOM 1724 C C . GLY B 1 104 ? -4.66 11.852 3.102 1 98.94 104 GLY B C 1
ATOM 1725 O O . GLY B 1 104 ? -5.352 12.133 4.086 1 98.94 104 GLY B O 1
ATOM 1726 N N . HIS B 1 105 ? -4.953 12.172 1.912 1 98.94 105 HIS B N 1
ATOM 1727 C CA . HIS B 1 105 ? -6.203 12.82 1.525 1 98.94 105 HIS B CA 1
ATOM 1728 C C . HIS B 1 105 ? -7.16 11.828 0.873 1 98.94 105 HIS B C 1
ATOM 1730 O O . HIS B 1 105 ? -6.734 10.977 0.086 1 98.94 105 HIS B O 1
ATOM 1736 N N . HIS B 1 106 ? -8.43 11.883 1.228 1 98.88 106 HIS B N 1
ATOM 1737 C CA . HIS B 1 106 ? -9.422 11.125 0.473 1 98.88 106 HIS B CA 1
ATOM 1738 C C . HIS B 1 106 ? -10.484 12.055 -0.112 1 98.88 106 HIS B C 1
ATOM 1740 O O . HIS B 1 106 ? -10.844 13.062 0.502 1 98.88 106 HIS B O 1
ATOM 1746 N N . GLY B 1 107 ? -10.953 11.695 -1.317 1 98.56 107 GLY B N 1
ATOM 1747 C CA . GLY B 1 107 ? -12.07 12.398 -1.938 1 98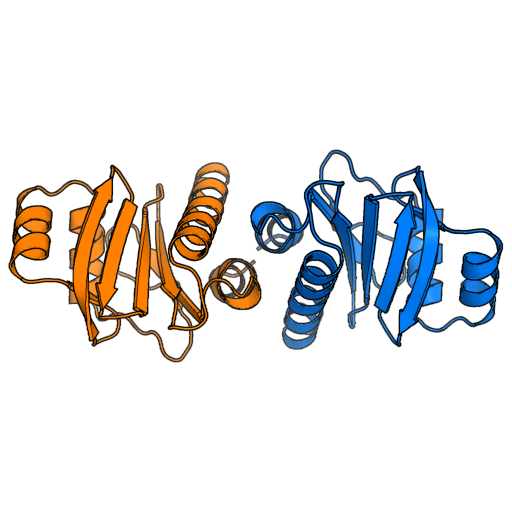.56 107 GLY B CA 1
ATOM 1748 C C . GLY B 1 107 ? -13.422 11.859 -1.521 1 98.56 107 GLY B C 1
ATOM 1749 O O . GLY B 1 107 ? -13.547 11.234 -0.466 1 98.56 107 GLY B O 1
ATOM 1750 N N . GLU B 1 108 ? -14.383 12.156 -2.371 1 98.44 108 GLU B N 1
ATOM 1751 C CA . GLU B 1 108 ? -15.773 11.844 -2.029 1 98.44 108 GLU B CA 1
ATOM 1752 C C . GLU B 1 108 ? -16.047 10.352 -2.18 1 98.44 108 GLU B C 1
ATOM 1754 O O . GLU B 1 108 ? -16.969 9.82 -1.543 1 98.44 108 GLU B O 1
ATOM 1759 N N . ALA B 1 109 ? -15.266 9.711 -2.973 1 97.12 109 ALA B N 1
ATOM 1760 C CA . ALA B 1 109 ? -15.523 8.312 -3.293 1 97.12 109 ALA B CA 1
ATOM 1761 C C . ALA B 1 109 ? -15.008 7.391 -2.191 1 97.12 109 ALA B C 1
ATOM 1763 O O . ALA B 1 109 ? -15.391 6.223 -2.117 1 97.12 109 ALA B O 1
ATOM 1764 N N . GLN B 1 110 ? -14.125 7.906 -1.372 1 97.88 110 GLN B N 1
ATOM 1765 C CA . GLN B 1 110 ? -13.5 7.082 -0.346 1 97.88 110 GLN B CA 1
ATOM 1766 C C . GLN B 1 110 ? -14.156 7.301 1.015 1 97.88 110 GLN B C 1
ATOM 1768 O O . GLN B 1 110 ? -14.836 8.305 1.226 1 97.88 110 GLN B O 1
ATOM 1773 N N . VAL B 1 111 ? -13.906 6.309 1.872 1 97.44 111 VAL B N 1
ATOM 1774 C CA . VAL B 1 111 ? -14.461 6.332 3.223 1 97.44 111 VAL B CA 1
ATOM 1775 C C . VAL B 1 111 ? -13.398 6.824 4.207 1 97.44 111 VAL B C 1
ATOM 1777 O O . VAL B 1 111 ? -12.273 6.32 4.223 1 97.44 111 VAL B O 1
ATOM 1780 N N . ALA B 1 112 ? -13.781 7.77 5.074 1 98.38 112 ALA B N 1
ATOM 1781 C CA . ALA B 1 112 ? -12.875 8.414 6.02 1 98.38 112 ALA B CA 1
ATOM 1782 C C . ALA B 1 112 ? -12.148 7.379 6.875 1 98.38 112 ALA B C 1
ATOM 1784 O O . ALA B 1 112 ? -10.93 7.461 7.059 1 98.38 112 ALA B O 1
ATOM 1785 N N . GLY B 1 113 ? -12.898 6.402 7.375 1 98.12 113 GLY B N 1
ATOM 1786 C CA . GLY B 1 113 ? -12.312 5.387 8.242 1 98.12 113 GLY B CA 1
ATOM 1787 C C . GLY B 1 113 ? -11.234 4.574 7.555 1 98.12 113 GLY B C 1
ATOM 1788 O O . GLY B 1 113 ? -10.203 4.262 8.164 1 98.12 113 GLY B O 1
ATOM 1789 N N . ASN B 1 114 ? -11.422 4.188 6.309 1 97.69 114 ASN B N 1
ATOM 1790 C CA . ASN B 1 114 ? -10.438 3.439 5.539 1 97.69 114 ASN B CA 1
ATOM 1791 C C . ASN B 1 114 ? -9.188 4.277 5.277 1 97.69 114 ASN B C 1
ATOM 1793 O O . ASN B 1 114 ? -8.062 3.762 5.324 1 97.69 114 ASN B O 1
ATOM 1797 N N . ALA B 1 115 ? -9.422 5.582 5.008 1 98.56 115 ALA B N 1
ATOM 1798 C CA . ALA B 1 115 ? -8.305 6.484 4.766 1 98.56 115 ALA B CA 1
ATOM 1799 C C . ALA B 1 115 ? -7.438 6.629 6.016 1 98.56 115 ALA B C 1
ATOM 1801 O O . ALA B 1 115 ? -6.211 6.535 5.945 1 98.56 115 ALA B O 1
ATOM 1802 N N . THR B 1 116 ? -8.109 6.793 7.152 1 98.69 116 THR B N 1
ATOM 1803 C CA . THR B 1 116 ? -7.387 6.945 8.406 1 98.69 116 THR B CA 1
ATOM 1804 C C . THR B 1 116 ? -6.602 5.684 8.742 1 98.69 116 THR B C 1
ATOM 1806 O O . THR B 1 116 ? -5.43 5.754 9.125 1 98.69 116 THR B O 1
ATOM 1809 N N . SER B 1 117 ? -7.211 4.547 8.5 1 98.31 117 SER B N 1
ATOM 1810 C CA . SER B 1 117 ? -6.539 3.283 8.781 1 98.31 117 SER B CA 1
ATOM 1811 C C . SER B 1 117 ? -5.34 3.076 7.867 1 98.31 117 SER B C 1
ATOM 1813 O O . SER B 1 117 ? -4.312 2.545 8.297 1 98.31 117 SER B O 1
ATOM 1815 N N . THR B 1 118 ? -5.496 3.447 6.66 1 98.56 118 THR B N 1
ATOM 1816 C CA . THR B 1 118 ? -4.418 3.322 5.688 1 98.56 118 THR B CA 1
ATOM 1817 C C . THR B 1 118 ? -3.211 4.16 6.105 1 98.56 118 THR B C 1
ATOM 1819 O O . THR B 1 118 ? -2.078 3.672 6.098 1 98.56 118 THR B O 1
ATOM 1822 N N . VAL B 1 119 ? -3.436 5.371 6.52 1 98.94 119 VAL B N 1
ATOM 1823 C CA . VAL B 1 119 ? -2.377 6.281 6.941 1 98.94 119 VAL B CA 1
ATOM 1824 C C . VAL B 1 119 ? -1.711 5.75 8.211 1 98.94 119 VAL B C 1
ATOM 1826 O O . VAL B 1 119 ? -0.482 5.73 8.312 1 98.94 119 VAL B O 1
ATOM 1829 N N . GLU B 1 120 ? -2.5 5.266 9.148 1 98.81 120 GLU B N 1
ATOM 1830 C CA . GLU B 1 120 ? -1.979 4.727 10.398 1 98.81 120 GLU B CA 1
ATOM 1831 C C . GLU B 1 120 ? -1.139 3.477 10.156 1 98.81 120 GLU B C 1
ATOM 1833 O O . GLU B 1 120 ? -0.119 3.268 10.82 1 98.81 120 GLU B O 1
ATOM 1838 N N . ALA B 1 121 ? -1.586 2.654 9.227 1 98.56 121 ALA B N 1
ATOM 1839 C CA . ALA B 1 121 ? -0.854 1.426 8.93 1 98.56 121 ALA B CA 1
ATOM 1840 C C . ALA B 1 121 ? 0.538 1.734 8.383 1 98.56 121 ALA B C 1
ATOM 1842 O O . ALA B 1 121 ? 1.521 1.108 8.789 1 98.56 121 ALA B O 1
ATOM 1843 N N . LEU B 1 122 ? 0.618 2.719 7.484 1 98.69 122 LEU B N 1
ATOM 1844 C CA . LEU B 1 122 ? 1.927 3.094 6.961 1 98.69 122 LEU B CA 1
ATOM 1845 C C . LEU B 1 122 ? 2.789 3.725 8.047 1 98.69 122 LEU B C 1
ATOM 1847 O O . LEU B 1 122 ? 3.986 3.441 8.141 1 98.69 122 LEU B O 1
ATOM 1851 N N . ALA B 1 123 ? 2.176 4.566 8.891 1 98.88 123 ALA B N 1
ATOM 1852 C CA . ALA B 1 123 ? 2.92 5.184 9.984 1 98.88 123 ALA B CA 1
ATOM 1853 C C . ALA B 1 123 ? 3.508 4.121 10.914 1 98.88 123 ALA B C 1
ATOM 1855 O O . ALA B 1 123 ? 4.688 4.184 11.266 1 98.88 123 ALA B O 1
ATOM 1856 N N . ASP B 1 124 ? 2.703 3.148 11.227 1 98.62 124 ASP B N 1
ATOM 1857 C CA . ASP B 1 124 ? 3.164 2.076 12.102 1 98.62 124 ASP B CA 1
ATOM 1858 C C . ASP B 1 124 ? 4.332 1.315 11.477 1 98.62 124 ASP B C 1
ATOM 1860 O O . ASP B 1 124 ? 5.301 0.982 12.156 1 98.62 124 ASP B O 1
ATOM 1864 N N . TYR B 1 125 ? 4.172 1.039 10.211 1 98.19 125 TYR B N 1
ATOM 1865 C CA . TYR B 1 125 ? 5.254 0.357 9.516 1 98.19 125 TYR B CA 1
ATOM 1866 C C . TYR B 1 125 ? 6.543 1.17 9.578 1 98.19 125 TYR B C 1
ATOM 1868 O O . TYR B 1 125 ? 7.609 0.631 9.875 1 98.19 125 TYR B O 1
ATOM 1876 N N . LEU B 1 126 ? 6.469 2.428 9.344 1 98.12 126 LEU B N 1
ATOM 1877 C CA . LEU B 1 126 ? 7.645 3.293 9.312 1 98.12 126 LEU B CA 1
ATOM 1878 C C . LEU B 1 126 ? 8.281 3.391 10.695 1 98.12 126 LEU B C 1
ATOM 1880 O O . LEU B 1 126 ? 9.508 3.426 10.82 1 98.12 126 LEU B O 1
ATOM 1884 N N . ILE B 1 127 ? 7.438 3.436 11.688 1 98.5 127 ILE B N 1
ATOM 1885 C CA . ILE B 1 127 ? 7.965 3.404 13.055 1 98.5 127 ILE B CA 1
ATOM 1886 C C . ILE B 1 127 ? 8.758 2.119 13.266 1 98.5 127 ILE B C 1
ATOM 1888 O O . ILE B 1 127 ? 9.867 2.152 13.805 1 98.5 127 ILE B O 1
ATOM 1892 N N . GLY B 1 128 ? 8.203 1.019 12.828 1 97.19 128 GLY B N 1
ATOM 1893 C CA . GLY B 1 128 ? 8.891 -0.258 12.945 1 97.19 128 GLY B CA 1
ATOM 1894 C C . GLY B 1 128 ? 10.203 -0.295 12.195 1 97.19 128 GLY B C 1
ATOM 1895 O O . GLY B 1 128 ? 11.125 -1.024 12.578 1 97.19 128 GLY B O 1
ATOM 1896 N N . GLN B 1 129 ? 10.312 0.48 11.164 1 96.12 129 GLN B N 1
ATOM 1897 C CA . GLN B 1 129 ? 11.523 0.552 10.359 1 96.12 129 GLN B CA 1
ATOM 1898 C C . GLN B 1 129 ? 12.492 1.59 10.914 1 96.12 129 GLN B C 1
ATOM 1900 O O . GLN B 1 129 ? 13.531 1.865 10.305 1 96.12 129 GLN B O 1
ATOM 1905 N N . GLY B 1 130 ? 12.125 2.26 11.977 1 96.62 130 GLY B N 1
ATOM 1906 C CA . GLY B 1 130 ? 13 3.229 12.625 1 96.62 130 GLY B CA 1
ATOM 1907 C C . GLY B 1 130 ? 12.82 4.641 12.094 1 96.62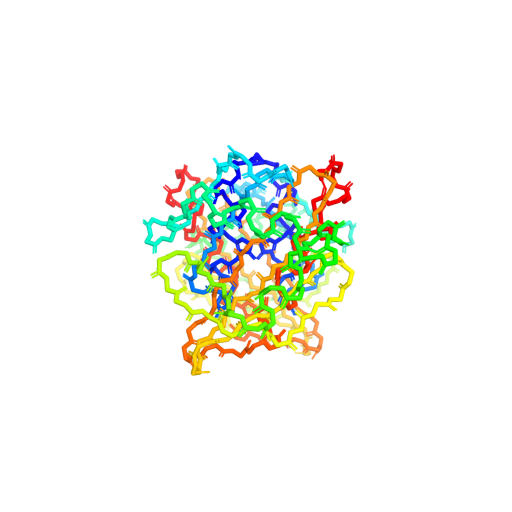 130 GLY B C 1
ATOM 1908 O O . GLY B 1 130 ? 13.672 5.5 12.305 1 96.62 130 GLY B O 1
ATOM 1909 N N . TYR B 1 131 ? 11.688 4.762 11.367 1 96.31 131 TYR B N 1
ATOM 1910 C CA . TYR B 1 131 ? 11.383 6.094 10.859 1 96.31 131 TYR B CA 1
ATOM 1911 C C . TYR B 1 131 ? 10.273 6.742 11.68 1 96.31 131 TYR B C 1
ATOM 1913 O O . TYR B 1 131 ? 9.297 6.078 12.055 1 96.31 131 TYR B O 1
#

InterPro domains:
  IPR005455 Profilin, eukaryotic type [PR00392] (3-12)
  IPR005455 Profilin, eukaryotic type [PR00392] (18-27)
  IPR005455 Profilin, eukaryotic type [PR00392] (65-79)
  IPR005455 Profilin, eukaryotic type [PR00392] (100-113)
  IPR005455 Profilin, eukaryotic type [PR00392] (113-130)
  IPR005455 Profilin, eukaryotic type [PR01640] (1-13)
  IPR005455 Profilin, eukaryotic type [PR01640] (25-38)
  IPR005455 Profilin, eukaryotic type [PR01640] (84-99)
  IPR005455 Profilin, eukaryotic type [PR01640] (117-130)
  IPR005455 Profilin, eukaryotic type [PTHR11604] (1-131)
  IPR005455 Profilin, eukaryotic type [SM00392] (1-131)
  IPR005455 Profilin, eukaryotic type [cd00148] (2-131)
  IPR027310 Profilin conserved site [PS00414] (1-8)
  IPR036140 Profilin superfamily [SSF55770] (2-131)
  IPR048278 Profilin [PF00235] (1-131)

Sequence (262 aa):
MSWQAYVDTSLVATGHIDKGAIVSAAGDSAWASSSDFQLKPEEMKAISNIVSGDQAAIDKAFGEGLYIGGERYVLTRVEGRSLYARAGRLGVAVAKTTQAIVVGHHGEAQVAGNATSTVEALADYLIGQGYMSWQAYVDTSLVATGHIDKGAIVSAAGDSAWASSSDFQLKPEEMKAISNIVSGDQAAIDKAFGEGLYIGGERYVLTRVEGRSLYARAGRLGVAVAKTTQAIVVGHHGEAQVAGNATSTVEALADYLIGQGY

Nearest PDB structures (foldseek):
  1f2k-assembly2_B  TM=9.572E-01  e=2.620E-14  Acanthamoeba castellanii
  1acf-assembly1_A  TM=9.665E-01  e=5.423E-14  Acanthamoeba castellanii
  1prq-assembly1_A  TM=9.619E-01  e=9.359E-14  Acanthamoeba castellanii
  1ypr-assembly2_B  TM=9.313E-01  e=3.147E-13  Saccharomyces cerevisiae
  8ti6-assembly1_A  TM=8.917E-01  e=6.536E-11  Tyrophagus putrescentiae

Secondary structure (DSSP, 8-state):
--HHHIIIIIIGGGTS-SEEEEEETTSS-EEEE-TT-PPPHHHHHHHHHHHTT-HHHHHHHHHH-EEETTEEEEEEEEETTEEEEEETTEEEEEEE-SSEEEEEEE-TTS-HHHHHHHHHHHHHHHHHTT-/--HHHIIIIIIGGGTS-SEEEEEETTSS-EEEE-TT-PPPHHHHHHHHHHHTT-HHHHHHHHHH-EEETTEEEEEEEEETTEEEEEETTEEEEEEE-SSEEEEEEE-TTS-HHHHHHHHHHHHHHHHHTT-

Radius of gyration: 20.11 Å; Cα contacts (8 Å, |Δi|>4): 621; chains: 2; bounding box: 32×59×45 Å

pLDDT: mean 98.17, std 2.81, range [65.69, 99.0]